Protein AF-A0AAD7ZRV8-F1 (afdb_monomer_lite)

InterPro domains:
  IPR052431 SKI2 subfamily ATP-dependent RNA helicases [PTHR44533] (2-193)

Radius of gyration: 29.81 Å; chains: 1; bounding box: 61×36×87 Å

pLDDT: mean 76.52, std 12.43, range [34.22, 93.31]

Structure (mmCIF, N/CA/C/O backbone):
data_AF-A0AAD7ZRV8-F1
#
_entry.id   AF-A0AAD7ZRV8-F1
#
loop_
_atom_site.group_PDB
_atom_site.id
_atom_site.type_symbol
_atom_site.label_atom_id
_atom_site.label_alt_id
_atom_site.label_comp_id
_atom_site.label_asym_id
_atom_site.label_entity_id
_atom_site.label_seq_id
_atom_site.pdbx_PDB_ins_code
_atom_site.Cartn_x
_atom_site.Cartn_y
_atom_site.Cartn_z
_atom_site.occupancy
_atom_site.B_iso_or_equiv
_atom_site.auth_seq_id
_atom_site.auth_comp_id
_atom_site.auth_asym_id
_atom_site.auth_atom_id
_atom_site.pdbx_PDB_model_num
ATOM 1 N N . LEU A 1 1 ? 6.885 1.090 8.134 1.00 74.06 1 LEU A N 1
ATOM 2 C CA . LEU A 1 1 ? 7.041 -0.337 7.771 1.00 74.06 1 LEU A CA 1
ATOM 3 C C . LEU A 1 1 ? 6.568 -0.640 6.349 1.00 74.06 1 LEU A C 1
ATOM 5 O O . LEU A 1 1 ? 7.409 -0.969 5.533 1.00 74.06 1 LEU A O 1
ATOM 9 N N . LEU A 1 2 ? 5.279 -0.505 6.001 1.00 78.31 2 LEU A N 1
ATOM 10 C CA . LEU A 1 2 ? 4.821 -0.829 4.634 1.00 78.31 2 LEU A CA 1
ATOM 11 C C . LEU A 1 2 ? 5.310 0.159 3.558 1.00 78.31 2 LEU A C 1
ATOM 13 O O . LEU A 1 2 ? 5.613 -0.256 2.445 1.00 78.31 2 LEU A O 1
ATOM 17 N N . GLN A 1 3 ? 5.434 1.450 3.892 1.00 80.12 3 GLN A N 1
ATOM 18 C CA . GLN A 1 3 ? 6.046 2.443 2.996 1.00 80.12 3 GLN A CA 1
ATOM 19 C C . GLN A 1 3 ? 7.512 2.094 2.709 1.00 80.12 3 GLN A C 1
ATOM 21 O O . GLN A 1 3 ? 7.905 1.994 1.556 1.00 80.12 3 GLN A O 1
ATOM 26 N N . GLU A 1 4 ? 8.278 1.795 3.757 1.00 82.44 4 GLU A N 1
ATOM 27 C CA . GLU A 1 4 ? 9.678 1.368 3.663 1.00 82.44 4 GLU A CA 1
ATOM 28 C C . GLU A 1 4 ? 9.840 0.049 2.886 1.00 82.44 4 GLU A C 1
ATOM 30 O O . GLU A 1 4 ? 10.725 -0.074 2.044 1.00 82.44 4 GLU A O 1
ATOM 35 N N . TYR A 1 5 ? 8.940 -0.920 3.089 1.00 85.44 5 TYR A N 1
ATOM 36 C CA . TYR A 1 5 ? 8.871 -2.132 2.268 1.00 85.44 5 TYR A CA 1
ATOM 37 C C . TYR A 1 5 ? 8.669 -1.792 0.786 1.00 85.44 5 TYR A C 1
ATOM 39 O O . TYR A 1 5 ? 9.426 -2.256 -0.066 1.00 85.44 5 TYR A O 1
ATOM 47 N N . ASN A 1 6 ? 7.686 -0.944 0.472 1.00 84.75 6 ASN A N 1
ATOM 48 C CA . ASN A 1 6 ? 7.419 -0.521 -0.899 1.00 84.75 6 ASN A CA 1
ATOM 49 C C . ASN A 1 6 ? 8.620 0.215 -1.514 1.00 84.75 6 ASN A C 1
ATOM 51 O O . ASN A 1 6 ? 8.922 -0.001 -2.686 1.00 84.75 6 ASN A O 1
ATOM 55 N N . GLU A 1 7 ? 9.320 1.056 -0.750 1.00 84.75 7 GLU A N 1
ATOM 56 C CA . GLU A 1 7 ? 10.545 1.737 -1.189 1.00 84.75 7 GLU A CA 1
ATOM 57 C C . GLU A 1 7 ? 11.660 0.739 -1.524 1.00 84.75 7 GLU A C 1
ATOM 59 O O . GLU A 1 7 ? 12.252 0.815 -2.605 1.00 84.75 7 GLU A O 1
ATOM 64 N N . GLN A 1 8 ? 11.901 -0.246 -0.654 1.00 87.25 8 GLN A N 1
ATOM 65 C CA . GLN A 1 8 ? 12.900 -1.294 -0.885 1.00 87.25 8 GLN A CA 1
ATOM 66 C C . GLN A 1 8 ? 12.569 -2.141 -2.117 1.00 87.25 8 GLN A C 1
ATOM 68 O O . GLN A 1 8 ? 13.435 -2.377 -2.965 1.00 87.25 8 GLN A O 1
ATOM 73 N N . VAL A 1 9 ? 11.311 -2.568 -2.254 1.00 86.12 9 VAL A N 1
ATOM 74 C CA . VAL A 1 9 ? 10.850 -3.334 -3.417 1.00 86.12 9 VAL A CA 1
ATOM 75 C C . VAL A 1 9 ? 11.031 -2.516 -4.696 1.00 86.12 9 VAL A C 1
ATOM 77 O O . VAL A 1 9 ? 11.594 -3.026 -5.666 1.00 86.12 9 VAL A O 1
ATOM 80 N N . ARG A 1 10 ? 10.640 -1.234 -4.707 1.00 83.12 10 ARG A N 1
ATOM 81 C CA . ARG A 1 10 ? 10.841 -0.358 -5.875 1.00 83.12 10 ARG A CA 1
ATOM 82 C C . ARG A 1 10 ? 12.307 -0.255 -6.264 1.00 83.12 10 ARG A C 1
ATOM 84 O O . ARG A 1 10 ? 12.615 -0.408 -7.441 1.00 83.12 10 ARG A O 1
ATOM 91 N N . TYR A 1 11 ? 13.198 -0.048 -5.298 1.00 85.31 11 TYR A N 1
ATOM 92 C CA . TYR A 1 11 ? 14.632 0.063 -5.555 1.00 85.31 11 TYR A CA 1
ATOM 93 C C . TYR A 1 11 ? 15.205 -1.201 -6.216 1.00 85.31 11 TYR A C 1
ATOM 95 O O . TYR A 1 11 ? 15.896 -1.122 -7.235 1.00 85.31 11 TYR A O 1
ATOM 103 N N . ILE A 1 12 ? 14.881 -2.381 -5.677 1.00 87.12 12 ILE A N 1
ATOM 104 C CA . ILE A 1 12 ? 15.352 -3.666 -6.217 1.00 87.12 12 ILE A CA 1
ATOM 105 C C . ILE A 1 12 ? 14.869 -3.851 -7.656 1.00 87.12 12 ILE A C 1
ATOM 107 O O . ILE A 1 12 ? 15.657 -4.169 -8.551 1.00 87.12 12 ILE A O 1
ATOM 111 N N . PHE A 1 13 ? 13.579 -3.625 -7.890 1.00 83.31 13 PHE A N 1
ATOM 112 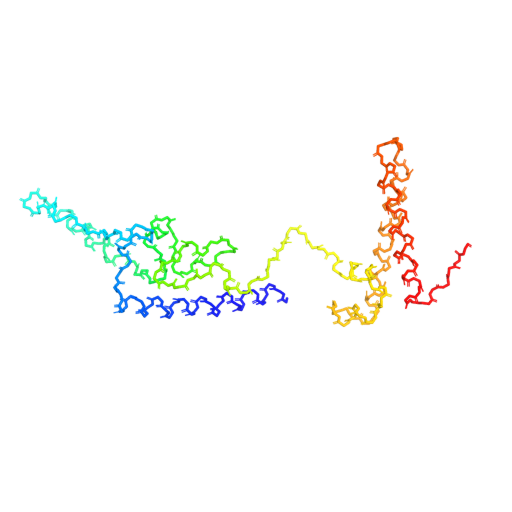C CA . PHE A 1 13 ? 12.992 -3.809 -9.209 1.00 83.31 13 PHE A CA 1
ATOM 113 C C . PHE A 1 13 ? 13.497 -2.769 -10.213 1.00 83.31 13 PHE A C 1
ATOM 115 O O . PHE A 1 13 ? 13.806 -3.129 -11.346 1.00 83.31 13 PHE A O 1
ATOM 122 N N . GLN A 1 14 ? 13.697 -1.514 -9.809 1.00 82.12 14 GLN A N 1
ATOM 123 C CA . GLN A 1 14 ? 14.301 -0.488 -10.662 1.00 82.12 14 GLN A CA 1
ATOM 124 C C . GLN A 1 14 ? 15.700 -0.902 -11.146 1.00 82.12 14 GLN A C 1
ATOM 126 O O . GLN A 1 14 ? 16.005 -0.789 -12.336 1.00 82.12 14 GLN A O 1
ATOM 131 N N . ASN A 1 15 ? 16.527 -1.460 -10.259 1.00 85.50 15 ASN A N 1
ATOM 132 C CA . ASN A 1 15 ? 17.851 -1.972 -10.622 1.00 85.50 15 ASN A CA 1
ATOM 133 C C . ASN A 1 15 ? 17.782 -3.180 -11.562 1.00 85.50 15 ASN A C 1
ATOM 135 O O . ASN A 1 15 ? 18.574 -3.280 -12.508 1.00 85.50 15 ASN A O 1
ATOM 139 N N . TYR A 1 16 ? 16.825 -4.081 -11.331 1.00 86.25 16 TYR A N 1
ATOM 140 C CA . TYR A 1 16 ? 16.555 -5.197 -12.233 1.00 86.25 16 TYR A CA 1
ATOM 141 C C . TYR A 1 16 ? 16.212 -4.691 -13.639 1.00 86.25 16 TYR A C 1
ATOM 143 O O . TYR A 1 16 ? 16.877 -5.071 -14.604 1.00 86.25 16 TYR A O 1
ATOM 151 N N . PHE A 1 17 ? 15.251 -3.773 -13.765 1.00 83.44 17 PHE A N 1
ATOM 152 C CA . PHE A 1 17 ? 14.838 -3.246 -15.065 1.00 83.44 17 PHE A CA 1
ATOM 153 C C . PHE A 1 17 ? 15.952 -2.493 -15.776 1.00 83.44 17 PHE A C 1
ATOM 155 O O . PHE A 1 17 ? 16.108 -2.663 -16.981 1.00 83.44 17 PHE A O 1
ATOM 162 N N . ARG A 1 18 ? 16.775 -1.731 -15.048 1.00 84.19 18 ARG A N 1
ATOM 163 C CA . ARG A 1 18 ? 17.967 -1.087 -15.614 1.00 84.19 18 ARG A CA 1
ATOM 164 C C . ARG A 1 18 ? 18.936 -2.112 -16.197 1.00 84.19 18 ARG A C 1
ATOM 166 O O . ARG A 1 18 ? 19.397 -1.956 -17.325 1.00 84.19 18 ARG A O 1
ATOM 173 N N . SER A 1 19 ? 19.204 -3.183 -15.457 1.00 87.44 19 SER A N 1
ATOM 174 C CA . SER A 1 19 ? 20.114 -4.247 -15.894 1.00 87.44 19 SER A CA 1
ATOM 175 C C . SER A 1 19 ? 19.581 -4.971 -17.133 1.00 87.44 19 SER A C 1
ATOM 177 O O . SER A 1 19 ? 20.310 -5.165 -18.109 1.00 87.44 19 SER A O 1
ATOM 179 N N . VAL A 1 20 ? 18.290 -5.312 -17.131 1.00 86.62 20 VAL A N 1
ATOM 180 C CA . VAL A 1 20 ? 17.626 -5.952 -18.273 1.00 86.62 20 VAL A CA 1
ATOM 181 C C . VAL A 1 20 ? 17.546 -5.003 -19.466 1.00 86.62 20 VAL A C 1
ATOM 183 O O . VAL A 1 20 ? 17.834 -5.420 -20.578 1.00 86.62 20 VAL A O 1
ATOM 186 N N . GLY A 1 21 ? 17.241 -3.721 -19.266 1.00 86.06 21 GLY A N 1
ATOM 187 C CA . GLY A 1 21 ? 17.158 -2.733 -20.342 1.00 86.06 21 GLY A CA 1
ATOM 188 C C . GLY A 1 21 ? 18.487 -2.508 -21.055 1.00 86.06 21 GLY A C 1
ATOM 189 O O . GLY A 1 21 ? 18.523 -2.469 -22.287 1.00 86.06 21 GLY A O 1
ATOM 190 N N . VAL A 1 22 ? 19.595 -2.452 -20.308 1.00 85.94 22 VAL A N 1
ATOM 191 C CA . VAL A 1 22 ? 20.949 -2.429 -20.887 1.00 85.94 22 VAL A CA 1
ATOM 192 C C . VAL A 1 22 ? 21.211 -3.702 -21.696 1.00 85.94 22 VAL A C 1
ATOM 194 O O . VAL A 1 22 ? 21.698 -3.627 -22.825 1.00 85.94 22 VAL A O 1
ATOM 197 N N . HIS A 1 23 ? 20.844 -4.870 -21.164 1.00 86.06 23 HIS A N 1
ATOM 198 C CA . HIS A 1 23 ? 21.000 -6.137 -21.877 1.00 86.06 23 HIS A CA 1
ATOM 199 C C . HIS A 1 23 ? 20.158 -6.195 -23.165 1.00 86.06 23 HIS A C 1
ATOM 201 O O . HIS A 1 23 ? 20.677 -6.538 -24.227 1.00 86.06 23 HIS A O 1
ATOM 207 N N . CYS A 1 24 ? 18.888 -5.789 -23.107 1.00 83.19 24 CYS A N 1
ATOM 208 C CA . CYS A 1 24 ? 1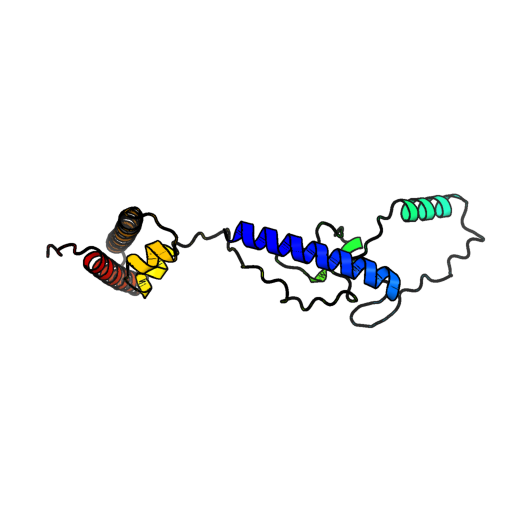7.983 -5.716 -24.251 1.00 83.19 24 CYS A CA 1
ATOM 209 C C . CYS A 1 24 ? 18.484 -4.727 -25.305 1.00 83.19 24 CYS A C 1
ATOM 211 O O . CYS A 1 24 ? 18.430 -5.035 -26.491 1.00 83.19 24 CYS A O 1
ATOM 213 N N . LYS A 1 25 ? 19.026 -3.569 -24.906 1.00 82.12 25 LYS A N 1
ATOM 214 C CA . LYS A 1 25 ? 19.657 -2.630 -25.846 1.00 82.12 25 LYS A CA 1
ATOM 215 C C . LYS A 1 25 ? 20.828 -3.279 -26.589 1.00 82.12 25 LYS A C 1
ATOM 217 O O . LYS A 1 25 ? 20.935 -3.119 -27.800 1.00 82.12 25 LYS A O 1
ATOM 222 N N . ASN A 1 26 ? 21.662 -4.046 -25.891 1.00 83.12 26 ASN A N 1
ATOM 223 C CA . ASN A 1 26 ? 22.809 -4.719 -26.504 1.00 83.12 26 ASN A CA 1
ATOM 224 C C . ASN A 1 26 ? 22.406 -5.906 -27.397 1.00 83.12 26 ASN A C 1
ATOM 226 O O . ASN A 1 26 ? 23.049 -6.146 -28.413 1.00 83.12 26 ASN A O 1
ATOM 23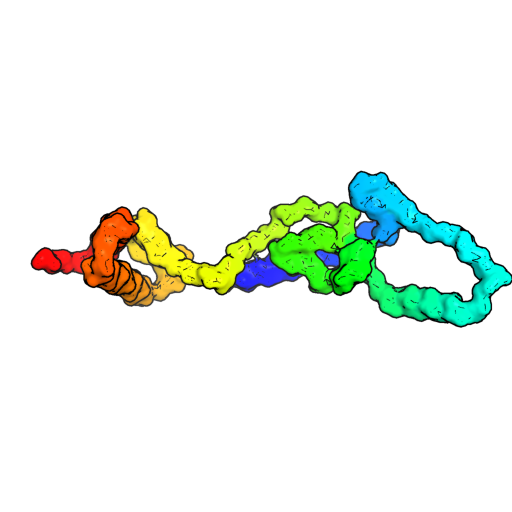0 N N . SER A 1 27 ? 21.361 -6.655 -27.030 1.00 83.31 27 SER A N 1
ATOM 231 C CA . SER A 1 27 ? 20.938 -7.865 -27.751 1.00 83.31 27 SER A CA 1
ATOM 232 C C . SER A 1 27 ? 19.943 -7.588 -28.887 1.00 83.31 27 SER A C 1
ATOM 234 O O . SER A 1 27 ? 20.084 -8.142 -29.975 1.00 83.31 27 SER A O 1
ATOM 236 N N . MET A 1 28 ? 18.946 -6.733 -28.647 1.00 75.31 28 MET A N 1
ATOM 237 C CA . MET A 1 28 ? 17.826 -6.460 -29.561 1.00 75.31 28 MET A CA 1
ATOM 238 C C . MET A 1 28 ? 17.910 -5.084 -30.240 1.00 75.31 28 MET A C 1
ATOM 240 O O . MET A 1 28 ? 17.182 -4.831 -31.200 1.00 75.31 28 MET A O 1
ATOM 244 N N . GLY A 1 29 ? 18.814 -4.211 -29.785 1.00 78.69 29 GLY A N 1
ATOM 245 C CA . GLY A 1 29 ? 18.981 -2.854 -30.303 1.00 78.69 29 GLY A CA 1
ATOM 246 C C . GLY A 1 29 ? 18.020 -1.834 -29.681 1.00 78.69 29 GLY A C 1
ATOM 247 O O . GLY A 1 29 ? 17.444 -2.051 -28.608 1.00 78.69 29 GLY A O 1
ATOM 248 N N . ASP A 1 30 ? 17.883 -0.691 -30.358 1.00 76.69 30 ASP A N 1
ATOM 249 C CA . ASP A 1 30 ? 17.027 0.418 -29.920 1.00 76.69 30 ASP A CA 1
ATOM 250 C C . ASP A 1 30 ? 15.530 0.087 -30.041 1.00 76.69 30 ASP A C 1
ATOM 252 O O . ASP A 1 30 ? 15.105 -0.606 -30.970 1.00 76.69 30 ASP A O 1
ATOM 256 N N . ASP A 1 31 ? 14.722 0.676 -29.155 1.00 79.00 31 ASP A N 1
ATOM 257 C CA . ASP A 1 31 ? 13.259 0.561 -29.157 1.00 79.00 31 ASP A CA 1
ATOM 258 C C . ASP A 1 31 ? 12.625 1.323 -30.340 1.00 79.00 31 ASP A C 1
ATOM 260 O O . ASP A 1 31 ? 12.190 2.473 -30.237 1.00 79.00 31 ASP A O 1
ATOM 264 N N . LYS A 1 32 ? 12.633 0.681 -31.511 1.00 78.62 32 LYS A N 1
ATOM 265 C CA . LYS A 1 32 ? 12.128 1.216 -32.790 1.00 78.62 32 LYS A CA 1
ATOM 266 C C . LYS A 1 32 ? 10.891 0.473 -33.294 1.00 78.62 32 LYS A C 1
ATOM 268 O O . LYS A 1 32 ? 10.523 0.636 -34.458 1.00 78.62 32 LYS A O 1
ATOM 273 N N . THR A 1 33 ? 10.270 -0.365 -32.468 1.00 79.88 33 THR A N 1
ATOM 274 C CA . THR A 1 33 ? 9.200 -1.275 -32.895 1.00 79.88 33 THR A CA 1
ATOM 275 C C . THR A 1 33 ? 7.938 -1.040 -32.082 1.00 79.88 33 THR A C 1
ATOM 277 O O . THR A 1 33 ? 7.976 -1.002 -30.859 1.00 79.88 33 THR A O 1
ATOM 280 N N . LEU A 1 34 ? 6.793 -0.917 -32.753 1.00 78.00 34 LEU A N 1
ATOM 281 C CA . LEU A 1 34 ? 5.514 -0.792 -32.060 1.00 78.00 34 LEU A CA 1
ATOM 282 C C . LEU A 1 34 ? 5.149 -2.087 -31.312 1.00 78.00 34 LEU A C 1
ATOM 284 O O . LEU A 1 34 ? 5.159 -3.154 -31.930 1.00 78.00 34 LEU A O 1
ATOM 288 N N . PRO A 1 35 ? 4.730 -2.010 -30.035 1.00 72.00 35 PRO A N 1
ATOM 289 C CA . PRO A 1 35 ? 4.521 -3.185 -29.186 1.00 72.00 35 PRO A CA 1
ATOM 290 C C . PRO A 1 35 ? 3.408 -4.120 -29.684 1.00 72.00 35 PRO A C 1
ATOM 292 O O . PRO A 1 35 ? 3.534 -5.337 -29.592 1.00 72.00 35 PRO A O 1
ATOM 295 N N . LEU A 1 36 ? 2.323 -3.569 -30.245 1.00 75.69 36 LEU A N 1
ATOM 296 C CA . LEU A 1 36 ? 1.167 -4.359 -30.694 1.00 75.69 36 LEU A CA 1
ATOM 297 C C . LEU A 1 36 ? 1.239 -4.741 -32.176 1.00 75.69 36 LEU A C 1
ATOM 299 O O . LEU A 1 36 ? 0.947 -5.876 -32.543 1.00 75.69 36 LEU A O 1
ATOM 303 N N . SER A 1 37 ? 1.630 -3.802 -33.040 1.00 80.75 37 SER A N 1
ATOM 304 C CA . SER A 1 37 ? 1.644 -4.014 -34.493 1.00 80.75 37 SER A CA 1
ATOM 305 C C . SER A 1 37 ? 2.968 -4.570 -35.015 1.00 80.75 37 SER A C 1
ATOM 307 O O . SER A 1 37 ? 3.035 -4.991 -36.168 1.00 80.75 37 SER A O 1
ATOM 309 N N . LYS A 1 38 ? 4.026 -4.562 -34.191 1.00 79.75 38 LYS A N 1
ATOM 310 C CA . LYS A 1 38 ? 5.397 -4.968 -34.548 1.00 79.75 38 LYS A CA 1
ATOM 311 C C . LYS A 1 38 ? 5.981 -4.208 -35.744 1.00 79.75 38 LYS A C 1
ATOM 313 O O . LYS A 1 38 ? 6.949 -4.649 -36.364 1.00 79.75 38 LYS A O 1
ATOM 318 N N . ILE A 1 39 ? 5.406 -3.052 -36.072 1.00 82.44 39 ILE A N 1
ATOM 319 C CA . ILE A 1 39 ? 5.879 -2.197 -37.159 1.00 82.44 39 ILE A CA 1
ATOM 320 C C . ILE A 1 39 ? 7.146 -1.488 -36.690 1.00 82.44 39 ILE A C 1
ATOM 322 O O . ILE A 1 39 ? 7.148 -0.840 -35.644 1.00 82.44 39 ILE A O 1
ATOM 326 N N . LYS A 1 40 ? 8.214 -1.599 -37.482 1.00 80.06 40 LYS A N 1
ATOM 327 C CA . LYS A 1 40 ? 9.463 -0.874 -37.251 1.00 80.06 40 LYS A CA 1
ATOM 328 C C . LYS A 1 40 ? 9.367 0.536 -37.819 1.00 80.06 40 LYS A C 1
ATOM 330 O O . LYS A 1 40 ? 9.076 0.709 -39.003 1.00 80.06 40 LYS A O 1
ATOM 335 N N . PHE A 1 41 ? 9.679 1.533 -37.002 1.00 73.38 41 PHE A N 1
ATOM 336 C CA . PHE A 1 41 ? 9.896 2.895 -37.464 1.00 73.38 41 PHE A CA 1
ATOM 337 C C . PHE A 1 41 ? 11.271 2.977 -38.109 1.00 73.38 41 PHE A C 1
ATOM 339 O O . PHE A 1 41 ? 12.301 3.065 -37.441 1.00 73.38 41 PHE A O 1
ATOM 346 N N . VAL A 1 42 ? 11.287 2.917 -39.435 1.00 69.50 42 VAL A N 1
ATOM 347 C CA . VAL A 1 42 ? 12.480 3.246 -40.205 1.00 69.50 42 VAL A CA 1
ATOM 348 C C . VAL A 1 42 ? 12.361 4.722 -40.575 1.00 69.50 42 VAL A C 1
ATOM 350 O O . VAL A 1 42 ? 11.373 5.083 -41.223 1.00 69.50 42 VAL A O 1
ATOM 353 N N . PRO A 1 43 ? 13.312 5.590 -40.184 1.00 62.97 43 PRO A N 1
ATOM 354 C CA . PRO A 1 43 ? 13.325 6.950 -40.695 1.00 62.97 43 PRO A CA 1
ATOM 355 C C . PRO A 1 43 ? 13.348 6.879 -42.223 1.00 62.97 43 PRO A C 1
ATOM 357 O O . PRO A 1 43 ? 14.183 6.187 -42.816 1.00 62.97 43 PRO A O 1
ATOM 360 N N . LYS A 1 44 ? 12.383 7.534 -42.880 1.00 62.31 44 LYS A N 1
ATOM 361 C CA . LYS A 1 44 ? 12.383 7.628 -44.341 1.00 62.31 44 LYS A CA 1
ATOM 362 C C . LYS A 1 44 ? 13.716 8.257 -44.739 1.00 62.31 44 LYS A C 1
ATOM 364 O O . LYS A 1 44 ? 14.009 9.368 -44.317 1.00 62.31 44 LYS A O 1
ATOM 369 N N . LYS A 1 45 ? 14.472 7.602 -45.627 1.00 56.53 45 LYS A N 1
ATOM 370 C CA . LYS A 1 45 ? 15.660 8.175 -46.298 1.00 56.53 45 LYS A CA 1
ATOM 371 C C . LYS A 1 45 ? 15.359 9.471 -47.084 1.00 56.53 45 LYS A C 1
ATOM 373 O O . LYS A 1 45 ? 16.231 10.000 -47.754 1.00 56.53 45 LYS A O 1
ATOM 378 N N . THR A 1 46 ? 14.118 9.956 -47.063 1.00 45.47 46 THR A N 1
ATOM 379 C CA . THR A 1 46 ? 13.575 11.015 -47.915 1.00 45.47 46 THR A CA 1
ATOM 380 C C . THR A 1 46 ? 13.643 12.395 -47.266 1.00 45.47 46 THR A C 1
ATOM 382 O O . THR A 1 46 ? 12.734 13.201 -47.426 1.00 45.47 46 THR A O 1
ATOM 385 N N . TYR A 1 47 ? 14.745 12.694 -46.593 1.00 48.09 47 TYR A N 1
ATOM 386 C CA . TYR A 1 47 ? 15.275 14.048 -46.655 1.00 48.09 47 TYR A CA 1
ATOM 387 C C . TYR A 1 47 ? 16.550 13.920 -47.474 1.00 48.09 47 TYR A C 1
ATOM 389 O O . TYR A 1 47 ? 17.621 13.632 -46.950 1.00 48.09 47 TYR A O 1
ATOM 397 N N . ASN A 1 48 ? 16.416 14.015 -48.800 1.00 43.31 48 ASN A N 1
ATOM 398 C CA . ASN A 1 48 ? 17.584 14.216 -49.645 1.00 43.31 48 ASN A CA 1
ATOM 399 C C . ASN A 1 48 ? 18.211 15.545 -49.199 1.00 43.31 48 ASN A C 1
ATOM 401 O O . ASN A 1 48 ? 17.755 16.615 -49.597 1.00 43.31 48 ASN A O 1
ATOM 405 N N . LEU A 1 49 ? 19.244 15.457 -48.360 1.00 50.22 49 LEU A N 1
ATOM 406 C CA . LEU A 1 49 ? 20.144 16.524 -47.904 1.00 50.22 49 LEU A CA 1
ATOM 407 C C . LEU A 1 49 ? 20.995 17.091 -49.060 1.00 50.22 49 LEU A C 1
ATOM 409 O O . LEU A 1 49 ? 22.179 17.359 -48.915 1.00 50.22 49 LEU A O 1
ATOM 413 N N . GLN A 1 50 ? 20.404 17.248 -50.242 1.00 50.12 50 GLN A N 1
ATOM 414 C CA . GLN A 1 50 ? 20.999 17.989 -51.354 1.00 50.12 50 GLN A CA 1
ATOM 415 C C . GLN A 1 50 ? 20.361 19.378 -51.514 1.00 50.12 50 GLN A C 1
ATOM 417 O O . GLN A 1 50 ? 20.761 20.122 -52.400 1.00 50.12 50 GLN A O 1
ATOM 422 N N . LEU A 1 51 ? 19.392 19.734 -50.657 1.00 49.81 51 LEU A N 1
ATOM 423 C CA . LEU A 1 51 ? 18.695 21.027 -50.678 1.00 49.81 51 LEU A CA 1
ATOM 424 C C . LEU A 1 51 ? 18.446 21.640 -49.287 1.00 49.81 51 LEU A C 1
ATOM 426 O O . LEU A 1 51 ? 17.744 22.640 -49.199 1.00 49.81 51 LEU A O 1
ATOM 430 N N . ALA A 1 52 ? 18.972 21.064 -48.201 1.00 50.31 52 ALA A N 1
ATOM 431 C CA . ALA A 1 52 ? 18.837 21.669 -46.878 1.00 50.31 52 ALA A CA 1
ATOM 432 C C . ALA A 1 52 ? 20.135 22.392 -46.523 1.00 50.31 52 ALA A C 1
ATOM 434 O O . ALA A 1 52 ? 21.168 21.766 -46.287 1.00 50.31 52 ALA A O 1
ATOM 435 N N . ASP A 1 53 ? 20.055 23.717 -46.528 1.00 49.66 53 ASP A N 1
ATOM 436 C CA . ASP A 1 53 ? 21.074 24.609 -46.007 1.00 49.66 53 ASP A CA 1
ATOM 437 C C . ASP A 1 53 ? 21.538 24.165 -44.604 1.00 49.66 53 ASP A C 1
ATOM 439 O O . ASP A 1 53 ? 20.769 23.632 -43.797 1.00 49.66 53 ASP A O 1
ATOM 443 N N . CYS A 1 54 ? 22.832 24.381 -44.367 1.00 55.78 54 CYS A N 1
ATOM 444 C CA . CYS A 1 54 ? 23.716 23.995 -43.257 1.00 55.78 54 CYS A CA 1
ATOM 445 C C . CYS A 1 54 ? 23.101 23.829 -41.840 1.00 55.78 54 CYS A C 1
ATOM 447 O O . CYS A 1 54 ? 23.583 23.014 -41.048 1.00 55.78 54 CYS A O 1
ATOM 449 N N . ASP A 1 55 ? 22.021 24.538 -41.514 1.00 59.31 55 ASP A N 1
ATOM 450 C CA . ASP A 1 55 ? 21.513 24.726 -40.148 1.00 59.31 55 ASP A CA 1
ATOM 451 C C . ASP A 1 55 ? 20.733 23.534 -39.569 1.00 59.31 55 ASP A C 1
ATOM 453 O O . ASP A 1 55 ? 20.743 23.298 -38.358 1.00 59.31 55 ASP A O 1
ATOM 457 N N . THR A 1 56 ? 20.075 22.735 -40.411 1.00 60.62 56 THR A N 1
ATOM 458 C CA . THR A 1 56 ? 19.266 21.591 -39.938 1.00 60.62 56 THR A CA 1
ATOM 459 C C . THR A 1 56 ? 20.131 20.420 -39.468 1.00 60.62 56 THR A C 1
ATOM 461 O O . THR A 1 56 ? 19.822 19.796 -38.453 1.00 60.62 56 THR A O 1
ATOM 464 N N . SER A 1 57 ? 21.274 20.189 -40.123 1.00 66.50 57 SER A N 1
ATOM 465 C CA . SER A 1 57 ? 22.236 19.151 -39.726 1.00 66.50 57 SER A CA 1
ATOM 466 C C . SER A 1 57 ? 22.853 19.419 -38.348 1.00 66.50 57 SER A C 1
ATOM 468 O O . SER A 1 57 ? 23.060 18.495 -37.557 1.00 66.50 57 SER A O 1
ATOM 470 N N . PHE A 1 58 ? 23.092 20.695 -38.023 1.00 75.88 58 PHE A N 1
ATOM 471 C CA . PHE A 1 58 ? 23.609 21.113 -36.726 1.00 75.88 58 PHE A CA 1
ATOM 472 C C . PHE A 1 58 ? 22.587 20.840 -35.621 1.00 75.88 58 PHE A C 1
ATOM 474 O O . PHE A 1 58 ? 22.940 20.284 -34.581 1.00 75.88 58 PHE A O 1
ATOM 481 N N . LEU A 1 59 ? 21.314 21.171 -35.847 1.00 77.38 59 LEU A N 1
ATOM 482 C CA . LEU A 1 59 ? 20.240 20.929 -34.885 1.00 77.38 59 LEU A CA 1
ATOM 483 C C . LEU A 1 59 ? 20.000 19.431 -34.652 1.00 77.38 59 LEU A C 1
ATOM 485 O O . LEU A 1 59 ? 19.928 19.010 -33.500 1.00 77.38 59 LEU A O 1
ATOM 489 N N . GLU A 1 60 ? 19.947 18.613 -35.704 1.00 75.06 60 GLU A N 1
ATOM 490 C CA . GLU A 1 60 ? 19.789 17.156 -35.570 1.00 75.06 60 GLU A CA 1
ATOM 491 C C . GLU A 1 60 ? 20.952 16.520 -34.800 1.00 75.06 60 GLU A C 1
ATOM 493 O O . GLU A 1 60 ? 20.738 15.672 -33.928 1.00 75.06 60 GLU A O 1
ATOM 498 N N . THR A 1 61 ? 22.179 16.968 -35.070 1.00 74.69 61 THR A N 1
ATOM 499 C CA . THR A 1 61 ? 23.378 16.495 -34.368 1.00 74.69 61 THR A CA 1
ATOM 500 C C . THR A 1 61 ? 23.357 16.921 -32.900 1.00 74.69 61 THR A C 1
ATOM 502 O O . THR A 1 61 ? 23.637 16.109 -32.021 1.00 74.69 61 THR A O 1
ATOM 505 N N . ASN A 1 62 ? 22.960 18.162 -32.601 1.00 80.31 62 ASN A N 1
ATOM 506 C CA . ASN A 1 62 ? 22.825 18.632 -31.222 1.00 80.31 62 ASN A CA 1
ATOM 507 C C . ASN A 1 62 ? 21.720 17.893 -30.464 1.00 80.31 62 ASN A C 1
ATOM 509 O O . ASN A 1 62 ? 21.945 17.500 -29.324 1.00 80.31 62 ASN A O 1
ATOM 513 N N . ILE A 1 63 ? 20.558 17.655 -31.075 1.00 78.31 63 ILE A N 1
ATOM 514 C CA . ILE A 1 63 ? 19.482 16.879 -30.444 1.00 78.31 63 ILE A CA 1
ATOM 515 C C . ILE A 1 63 ? 19.950 15.449 -30.189 1.00 78.31 63 ILE A C 1
ATOM 517 O O . ILE A 1 63 ? 19.753 14.943 -29.091 1.00 78.31 63 ILE A O 1
ATOM 521 N N . SER A 1 64 ? 20.615 14.820 -31.159 1.00 72.94 64 SER A N 1
ATOM 522 C CA . SER A 1 64 ? 21.137 13.458 -31.007 1.00 72.94 64 SER A CA 1
ATOM 523 C C . SER A 1 64 ? 22.185 13.364 -29.894 1.00 72.94 64 SER A C 1
ATOM 525 O O . SER A 1 64 ? 22.151 12.424 -29.108 1.00 72.94 64 SER A O 1
ATOM 527 N N . ASN A 1 65 ? 23.070 14.358 -29.781 1.00 74.38 65 ASN A N 1
ATOM 528 C CA . ASN A 1 65 ? 24.114 14.399 -28.752 1.00 74.38 65 ASN A CA 1
ATOM 529 C C . ASN A 1 65 ? 23.579 14.725 -27.350 1.00 74.38 65 ASN A C 1
ATOM 531 O O . ASN A 1 65 ? 24.165 14.286 -26.368 1.00 74.38 65 ASN A O 1
ATOM 535 N N . ASN A 1 66 ? 22.487 15.490 -27.250 1.00 74.06 66 ASN A N 1
ATOM 536 C CA . ASN A 1 66 ? 21.844 15.832 -25.975 1.00 74.06 66 ASN A CA 1
ATOM 537 C C . ASN A 1 66 ? 20.697 14.870 -25.610 1.00 74.06 66 ASN A C 1
ATOM 539 O O . ASN A 1 66 ? 20.034 15.049 -24.588 1.00 74.06 66 ASN A O 1
ATOM 543 N N . CYS A 1 67 ? 20.425 13.860 -26.440 1.00 70.56 67 CYS A N 1
ATOM 544 C CA . CYS A 1 67 ? 19.415 12.854 -26.154 1.00 70.56 67 CYS A CA 1
ATOM 545 C C . CYS A 1 67 ? 20.013 11.780 -25.242 1.00 70.56 67 CYS A C 1
ATOM 547 O O . CYS A 1 67 ? 20.744 10.898 -25.693 1.00 70.56 67 CYS A O 1
ATOM 549 N N . GLU A 1 68 ? 19.681 11.845 -23.953 1.00 70.44 68 GLU A N 1
ATOM 550 C CA . GLU A 1 68 ? 20.057 10.802 -22.998 1.00 70.44 68 GLU A CA 1
ATOM 551 C C . GLU A 1 68 ? 19.522 9.432 -23.454 1.00 70.44 68 GLU A C 1
ATOM 553 O O . GLU A 1 68 ? 18.316 9.292 -23.711 1.00 70.44 68 GLU A O 1
ATOM 558 N N . PRO A 1 69 ? 20.385 8.404 -23.559 1.00 65.50 69 PRO A N 1
ATOM 559 C CA . PRO A 1 69 ? 19.980 7.098 -24.044 1.00 65.50 69 PRO A CA 1
ATOM 560 C C . PRO A 1 69 ? 19.047 6.432 -23.037 1.00 65.50 69 PRO A C 1
ATOM 562 O O . PRO A 1 69 ? 19.465 6.009 -21.960 1.00 65.50 69 PRO A O 1
ATOM 565 N N . ARG A 1 70 ? 17.784 6.266 -23.424 1.00 76.12 70 ARG A N 1
ATOM 566 C CA . ARG A 1 70 ? 16.800 5.539 -22.619 1.00 76.12 70 ARG A CA 1
ATOM 567 C C . ARG A 1 70 ? 16.882 4.055 -22.937 1.00 76.12 70 ARG A C 1
ATOM 569 O O . ARG A 1 70 ? 16.841 3.641 -24.094 1.00 76.12 70 ARG A O 1
ATOM 576 N N . THR A 1 71 ? 17.105 3.263 -21.901 1.00 81.06 71 THR A N 1
ATOM 577 C CA . THR A 1 71 ? 17.325 1.814 -21.987 1.00 81.06 71 THR A CA 1
ATOM 578 C C . THR A 1 71 ? 16.111 1.038 -21.519 1.00 81.06 71 THR A C 1
ATOM 580 O O . THR A 1 71 ? 15.839 -0.044 -22.048 1.00 81.06 71 THR A O 1
ATOM 583 N N . VAL A 1 72 ? 15.384 1.604 -20.556 1.00 82.75 72 VAL A N 1
ATOM 584 C CA . VAL A 1 72 ? 14.230 0.980 -19.916 1.00 82.75 72 VAL A CA 1
ATOM 585 C C . VAL A 1 72 ? 12.928 1.624 -20.380 1.00 82.75 72 VAL A C 1
ATOM 587 O O . VAL A 1 72 ? 11.932 0.922 -20.571 1.00 82.75 72 VAL A O 1
ATOM 590 N N . CYS A 1 73 ? 12.910 2.943 -20.573 1.00 82.56 73 CYS A N 1
ATOM 591 C CA . CYS A 1 73 ? 11.743 3.684 -21.040 1.00 82.56 73 CYS A CA 1
ATOM 592 C C . CYS A 1 73 ? 11.445 3.421 -22.507 1.00 82.56 73 CYS A C 1
ATOM 594 O O . CYS A 1 73 ? 12.348 3.415 -23.342 1.00 82.56 73 CYS A O 1
ATOM 596 N N . SER A 1 74 ? 10.162 3.204 -22.808 1.00 81.56 74 SER A N 1
ATOM 597 C CA . SER A 1 74 ? 9.722 3.111 -24.194 1.00 81.56 74 SER A CA 1
ATOM 598 C C . SER A 1 74 ? 9.940 4.444 -24.901 1.00 81.56 74 SER A C 1
ATOM 600 O O . SER A 1 74 ? 9.750 5.514 -24.309 1.00 81.56 74 SER A O 1
ATOM 602 N N . SER A 1 75 ? 10.265 4.401 -26.190 1.00 81.06 75 SER A N 1
ATOM 603 C CA . SER A 1 75 ? 10.433 5.615 -26.998 1.00 81.06 75 SER A CA 1
ATOM 604 C C . SER A 1 75 ? 9.172 6.497 -26.983 1.00 81.06 75 SER A C 1
ATOM 606 O O . SER A 1 75 ? 9.267 7.718 -27.047 1.00 81.06 75 SER A O 1
ATOM 608 N N . PHE A 1 76 ? 7.983 5.902 -26.834 1.00 79.06 76 PHE A N 1
ATOM 609 C CA . PHE A 1 76 ? 6.721 6.640 -26.726 1.00 79.06 76 PHE A CA 1
ATOM 610 C C . PHE A 1 76 ? 6.577 7.368 -25.383 1.00 79.06 76 PHE A C 1
ATOM 612 O O . PHE A 1 76 ? 6.332 8.574 -25.358 1.00 79.06 76 PHE A O 1
ATOM 619 N N . ALA A 1 77 ? 6.779 6.665 -24.265 1.00 80.25 77 ALA A N 1
ATOM 620 C CA . ALA A 1 77 ? 6.707 7.276 -22.937 1.00 80.25 77 ALA A CA 1
ATOM 621 C C . ALA A 1 77 ? 7.790 8.350 -22.755 1.00 80.25 77 ALA A C 1
ATOM 623 O O . ALA A 1 77 ? 7.555 9.375 -22.104 1.00 80.25 77 ALA A O 1
ATOM 624 N N . ALA A 1 78 ? 8.943 8.156 -23.401 1.00 80.19 78 ALA A N 1
ATOM 625 C CA . ALA A 1 78 ? 10.040 9.103 -23.405 1.00 80.19 78 ALA A CA 1
ATOM 626 C C . ALA A 1 78 ? 9.671 10.461 -24.013 1.00 80.19 78 ALA A C 1
ATOM 628 O O . ALA A 1 78 ? 10.014 11.499 -23.438 1.00 80.19 78 ALA A O 1
ATOM 629 N N . LEU A 1 79 ? 8.932 10.452 -25.129 1.00 80.75 79 LEU A N 1
ATOM 630 C CA . LEU A 1 79 ? 8.419 11.659 -25.788 1.00 80.75 79 LEU A CA 1
ATOM 631 C C . LEU A 1 79 ? 7.394 12.409 -24.930 1.00 80.75 79 LEU A C 1
ATOM 633 O O . LEU A 1 79 ? 7.219 13.611 -25.095 1.00 80.75 79 LEU A O 1
ATOM 637 N N . SER A 1 80 ? 6.746 11.723 -23.987 1.00 80.06 80 SER A N 1
ATOM 638 C CA . SER A 1 80 ? 5.858 12.341 -22.994 1.00 80.06 80 SER A CA 1
ATOM 639 C C . SER A 1 80 ? 6.590 12.846 -21.743 1.00 80.06 80 SER A C 1
ATOM 641 O O . SER A 1 80 ? 5.939 13.241 -20.782 1.00 80.06 80 SER A O 1
ATOM 643 N N . GLY A 1 81 ? 7.928 12.825 -21.727 1.00 77.06 81 GLY A N 1
ATOM 644 C CA . GLY A 1 81 ? 8.741 13.330 -20.616 1.00 77.06 81 GLY A CA 1
ATOM 645 C C . GLY A 1 81 ? 9.164 12.286 -19.576 1.00 77.06 81 GLY A C 1
ATOM 646 O O . GLY A 1 81 ? 9.856 12.647 -18.632 1.00 77.06 81 GLY A O 1
ATOM 647 N N . HIS A 1 82 ? 8.832 10.999 -19.740 1.00 80.62 82 HIS A N 1
ATOM 648 C CA . HIS A 1 82 ? 9.175 9.963 -18.751 1.00 80.62 82 HIS A CA 1
ATOM 649 C C . HIS A 1 82 ? 10.601 9.438 -18.908 1.00 80.62 82 HIS A C 1
ATOM 651 O O . HIS A 1 82 ? 10.941 8.883 -19.951 1.00 80.62 82 HIS A O 1
ATOM 657 N N . THR A 1 83 ? 11.430 9.528 -17.874 1.00 79.25 83 THR A N 1
ATOM 658 C CA . THR A 1 83 ? 12.820 9.040 -17.890 1.00 79.25 83 THR A CA 1
ATOM 659 C C . THR A 1 83 ? 12.957 7.639 -17.286 1.00 79.25 83 THR A C 1
ATOM 661 O O . THR A 1 83 ? 12.064 7.174 -16.581 1.00 79.25 83 THR A O 1
ATOM 664 N N . ASP A 1 84 ? 14.104 6.984 -17.510 1.00 76.62 84 ASP A N 1
ATOM 665 C CA . ASP A 1 84 ? 14.461 5.701 -16.870 1.00 76.62 84 ASP A CA 1
ATOM 666 C C . ASP A 1 84 ? 14.515 5.804 -15.325 1.00 76.62 84 ASP A C 1
ATOM 668 O O . ASP A 1 84 ? 14.434 4.800 -14.620 1.00 76.62 84 ASP A O 1
ATOM 672 N N . GLU A 1 85 ? 14.634 7.018 -14.775 1.00 71.06 85 GLU A N 1
ATOM 673 C CA . GLU A 1 85 ? 14.656 7.268 -13.327 1.00 71.06 85 GLU A CA 1
ATOM 674 C C . GLU A 1 85 ? 13.252 7.322 -12.704 1.00 71.06 85 GLU A C 1
ATOM 676 O O . GLU A 1 85 ? 13.094 7.010 -11.526 1.00 71.06 85 GLU A O 1
ATOM 681 N N . GLN A 1 86 ? 12.227 7.678 -13.487 1.00 63.38 86 GLN A N 1
ATOM 682 C CA . GLN A 1 86 ? 10.867 7.965 -13.002 1.00 63.38 86 GLN A CA 1
ATOM 683 C C . GLN A 1 86 ? 9.826 6.909 -13.405 1.00 63.38 86 GLN A C 1
ATOM 685 O O . GLN A 1 86 ? 8.621 7.145 -13.331 1.00 63.38 86 GLN A O 1
ATOM 690 N N . GLN A 1 87 ? 10.264 5.733 -13.850 1.00 59.72 87 GLN A N 1
ATOM 691 C CA . GLN A 1 87 ? 9.369 4.759 -14.476 1.00 59.72 87 GLN A CA 1
ATOM 692 C C . GLN A 1 87 ? 8.388 4.058 -13.541 1.00 59.72 87 GLN A C 1
ATOM 694 O O . GLN A 1 87 ? 7.329 3.638 -13.999 1.00 59.72 87 GLN A O 1
ATOM 699 N N . TYR A 1 88 ? 8.718 3.935 -12.256 1.00 59.12 88 TYR A N 1
ATOM 700 C CA . TYR A 1 88 ? 7.881 3.239 -11.281 1.00 59.12 88 TYR A CA 1
ATOM 701 C C . TYR A 1 88 ? 7.128 4.220 -10.387 1.00 59.12 88 TYR A C 1
ATOM 703 O O . TYR A 1 88 ? 7.413 4.368 -9.198 1.00 59.12 88 TYR A O 1
ATOM 711 N N . SER A 1 89 ? 6.123 4.878 -10.963 1.00 56.25 89 SER A N 1
ATOM 712 C CA . SER A 1 89 ? 5.010 5.418 -10.183 1.00 56.25 89 SER A CA 1
ATOM 713 C C . SER A 1 89 ? 3.930 4.339 -10.044 1.00 56.25 89 SER A C 1
ATOM 715 O O . SER A 1 89 ? 3.811 3.458 -10.895 1.00 56.25 89 SER A O 1
ATOM 717 N N . HIS A 1 90 ? 3.171 4.386 -8.945 1.00 52.41 90 HIS A N 1
ATOM 718 C CA . HIS A 1 90 ? 2.275 3.337 -8.424 1.00 52.41 90 HIS A CA 1
ATOM 719 C C . HIS A 1 90 ? 1.234 2.757 -9.408 1.00 52.41 90 HIS A C 1
ATOM 721 O O . HIS A 1 90 ? 0.486 1.865 -9.020 1.00 52.41 90 HIS A O 1
ATOM 727 N N . GLN A 1 91 ? 1.140 3.269 -10.640 1.00 49.53 91 GLN A N 1
ATOM 728 C CA . GLN A 1 91 ? 0.027 3.008 -11.550 1.00 49.53 91 GLN A CA 1
ATOM 729 C C . GLN A 1 91 ? 0.393 2.714 -13.011 1.00 49.53 91 GLN A C 1
ATOM 731 O O . GLN A 1 91 ? -0.517 2.398 -13.771 1.00 49.53 91 GLN A O 1
ATOM 736 N N . SER A 1 92 ? 1.660 2.780 -13.445 1.00 54.69 92 SER A N 1
ATOM 737 C CA . SER A 1 92 ? 1.930 2.665 -14.889 1.00 54.69 92 SER A CA 1
ATOM 738 C C . SER A 1 92 ? 3.276 2.032 -15.243 1.00 54.69 92 SER A C 1
ATOM 740 O O . SER A 1 92 ? 4.209 2.693 -15.691 1.00 54.69 92 SER A O 1
ATOM 742 N N . SER A 1 93 ? 3.345 0.701 -15.177 1.00 62.03 93 SER A N 1
ATOM 743 C CA . SER A 1 93 ? 4.369 -0.081 -15.895 1.00 62.03 93 SER A CA 1
ATOM 744 C C . SER A 1 93 ? 4.250 0.034 -17.425 1.00 62.03 93 SER A C 1
ATOM 746 O O . SER A 1 93 ? 5.133 -0.417 -18.148 1.00 62.03 93 SER A O 1
ATOM 748 N N . SER A 1 94 ? 3.220 0.724 -17.936 1.00 67.62 94 SER A N 1
ATOM 749 C CA . SER A 1 94 ? 3.042 1.059 -19.357 1.00 67.62 94 SER A CA 1
ATOM 750 C C . SER A 1 94 ? 4.189 1.872 -19.965 1.00 67.62 94 SER A C 1
ATOM 752 O O . SER A 1 94 ? 4.287 1.969 -21.185 1.00 67.62 94 SER A O 1
ATOM 754 N N . ASN A 1 95 ? 5.024 2.502 -19.135 1.00 78.44 95 ASN A N 1
ATOM 755 C CA . ASN A 1 95 ? 6.124 3.346 -19.597 1.00 78.44 95 ASN A CA 1
ATOM 756 C C . ASN A 1 95 ? 7.388 2.548 -19.948 1.00 78.44 95 ASN A C 1
ATOM 758 O O . ASN A 1 95 ? 8.347 3.112 -20.478 1.00 78.44 95 ASN A O 1
ATOM 762 N N . ILE A 1 96 ? 7.415 1.250 -19.654 1.00 80.25 96 ILE A N 1
ATOM 763 C CA . ILE A 1 96 ? 8.559 0.372 -19.906 1.00 80.25 96 ILE A CA 1
ATOM 764 C C . ILE A 1 96 ? 8.510 -0.138 -21.346 1.00 80.25 96 ILE A C 1
ATOM 766 O O . ILE A 1 96 ? 7.437 -0.438 -21.871 1.00 80.25 96 ILE A O 1
ATOM 770 N N . ARG A 1 97 ? 9.668 -0.198 -22.019 1.00 82.25 97 ARG A N 1
ATOM 771 C CA . ARG A 1 97 ? 9.753 -0.745 -23.382 1.00 82.25 97 ARG A CA 1
ATOM 772 C C . ARG A 1 97 ? 9.258 -2.190 -23.394 1.00 82.25 97 ARG A C 1
ATOM 774 O O . ARG A 1 97 ? 9.565 -2.968 -22.495 1.00 82.25 97 ARG A O 1
ATOM 781 N N . HIS A 1 98 ? 8.551 -2.562 -24.454 1.00 78.81 98 HIS A N 1
ATOM 782 C CA . HIS A 1 98 ? 7.909 -3.874 -24.565 1.00 78.81 98 HIS A CA 1
ATOM 783 C C . HIS A 1 98 ? 8.897 -5.052 -24.475 1.00 78.81 98 HIS A C 1
ATOM 785 O O . HIS A 1 98 ? 8.529 -6.118 -23.980 1.00 78.81 98 HIS A O 1
ATOM 791 N N . ASP A 1 99 ? 10.133 -4.867 -24.949 1.00 78.50 99 ASP A N 1
ATOM 792 C CA . ASP A 1 99 ? 11.166 -5.912 -24.930 1.00 78.50 99 ASP A CA 1
ATOM 793 C C . ASP A 1 99 ? 11.586 -6.305 -23.506 1.00 78.50 99 ASP A C 1
ATOM 795 O O . ASP A 1 99 ? 12.126 -7.389 -23.287 1.00 78.50 99 ASP A O 1
ATOM 799 N N . ILE A 1 100 ? 11.354 -5.421 -22.532 1.00 79.69 100 ILE A N 1
ATOM 800 C CA . ILE A 1 100 ? 11.576 -5.706 -21.121 1.00 79.69 100 ILE A CA 1
ATOM 801 C C . ILE A 1 100 ? 10.289 -6.333 -20.598 1.00 79.69 100 ILE A C 1
ATOM 803 O O . ILE A 1 100 ? 9.288 -5.653 -20.364 1.00 79.69 100 ILE A O 1
ATOM 807 N N . PHE A 1 101 ? 10.325 -7.656 -20.443 1.00 65.75 101 PHE A N 1
ATOM 808 C CA . PHE A 1 101 ? 9.192 -8.435 -19.963 1.00 65.75 101 PHE A CA 1
ATOM 809 C C . PHE A 1 101 ? 8.679 -7.871 -18.632 1.00 65.75 101 PHE A C 1
ATOM 811 O O . PHE A 1 101 ? 9.344 -7.945 -17.599 1.00 65.75 101 PHE A O 1
ATOM 818 N N . THR A 1 102 ? 7.486 -7.291 -18.676 1.00 61.22 102 THR A N 1
ATOM 819 C CA . THR A 1 102 ? 6.793 -6.727 -17.523 1.00 61.22 102 THR A CA 1
ATOM 820 C C . THR A 1 102 ? 5.362 -7.219 -17.570 1.00 61.22 102 THR A C 1
ATOM 822 O O . THR A 1 102 ? 4.478 -6.572 -18.123 1.00 61.22 102 THR A O 1
ATOM 825 N N . ASP A 1 103 ? 5.108 -8.397 -17.002 1.00 58.41 103 ASP A N 1
ATOM 826 C CA . ASP A 1 103 ? 3.735 -8.676 -16.601 1.00 58.41 103 ASP A CA 1
ATOM 827 C C . ASP A 1 103 ? 3.407 -7.664 -15.492 1.00 58.41 103 ASP A C 1
ATOM 829 O O . ASP A 1 103 ? 4.080 -7.587 -14.459 1.00 58.41 103 ASP A O 1
ATOM 833 N N . VAL A 1 104 ? 2.442 -6.794 -15.781 1.00 52.47 104 VAL A N 1
ATOM 834 C CA . VAL A 1 104 ? 2.120 -5.527 -15.092 1.00 52.47 104 VAL A CA 1
ATOM 835 C C . VAL A 1 104 ? 1.830 -5.729 -13.591 1.00 52.47 104 VAL A C 1
ATOM 837 O O . VAL A 1 104 ? 1.822 -4.764 -12.833 1.00 52.47 104 VAL A O 1
ATOM 840 N N . LYS A 1 105 ? 1.668 -6.982 -13.143 1.00 55.47 105 LYS A N 1
ATOM 841 C CA . LYS A 1 105 ? 1.410 -7.404 -11.757 1.00 55.47 105 LYS A CA 1
ATOM 842 C C . LYS A 1 105 ? 2.604 -8.028 -11.013 1.00 55.47 105 LYS A C 1
ATOM 844 O O . LYS A 1 105 ? 2.406 -8.562 -9.927 1.00 55.47 105 LYS A O 1
ATOM 849 N N . ILE A 1 106 ? 3.821 -8.016 -11.563 1.00 64.19 106 ILE A N 1
ATOM 850 C CA . ILE A 1 106 ? 4.953 -8.746 -10.953 1.00 64.19 106 ILE A CA 1
ATOM 851 C C . ILE A 1 106 ? 5.568 -8.020 -9.752 1.00 64.19 106 ILE A C 1
ATOM 853 O O . ILE A 1 106 ? 6.104 -8.683 -8.867 1.00 64.19 106 ILE A O 1
ATOM 857 N N . VAL A 1 107 ? 5.521 -6.686 -9.695 1.00 71.62 107 VAL A N 1
ATOM 858 C CA . VAL A 1 107 ? 6.156 -5.959 -8.586 1.00 71.62 107 VAL A CA 1
ATOM 859 C C . VAL A 1 107 ? 5.252 -6.053 -7.353 1.00 71.62 107 VAL A C 1
ATOM 861 O O . VAL A 1 107 ? 4.140 -5.522 -7.396 1.00 71.62 107 VAL A O 1
ATOM 864 N N . PRO A 1 108 ? 5.691 -6.702 -6.258 1.00 78.31 108 PRO A N 1
ATOM 865 C CA . PRO A 1 108 ? 4.862 -6.939 -5.083 1.00 78.31 108 PRO A CA 1
ATOM 866 C C . PRO A 1 108 ? 4.773 -5.666 -4.231 1.00 78.31 108 PRO A C 1
ATOM 868 O O . PRO A 1 108 ? 5.359 -5.579 -3.158 1.00 78.31 108 PRO A O 1
ATOM 871 N N . LEU A 1 109 ? 4.086 -4.641 -4.735 1.00 76.19 109 LEU A N 1
ATOM 872 C CA . LEU A 1 109 ? 3.792 -3.428 -3.976 1.00 76.19 109 LEU A CA 1
ATOM 873 C C . LEU A 1 109 ? 2.497 -3.608 -3.192 1.00 76.19 109 LEU A C 1
ATOM 875 O O . LEU A 1 109 ? 1.513 -4.139 -3.706 1.00 76.19 109 LEU A O 1
ATOM 879 N N . VAL A 1 110 ? 2.489 -3.113 -1.960 1.00 78.69 110 VAL A N 1
ATOM 880 C CA . VAL A 1 110 ? 1.272 -2.996 -1.158 1.00 78.69 110 VAL A CA 1
ATOM 881 C C . VAL A 1 110 ? 0.616 -1.664 -1.501 1.00 78.69 110 VAL A C 1
ATOM 883 O O . VAL A 1 110 ? 1.257 -0.621 -1.398 1.00 78.69 110 VAL A O 1
ATOM 886 N N . GLU A 1 111 ? -0.646 -1.676 -1.923 1.00 72.94 111 GLU A N 1
ATOM 887 C CA . GLU A 1 111 ? -1.409 -0.439 -2.097 1.00 72.94 111 GLU A CA 1
ATOM 888 C C . GLU A 1 111 ? -1.616 0.215 -0.731 1.00 72.94 111 GLU A C 1
ATOM 890 O O . GLU A 1 111 ? -2.261 -0.341 0.158 1.00 72.94 111 GLU A O 1
ATOM 895 N N . LEU A 1 112 ? -1.019 1.391 -0.555 1.00 70.06 112 LEU A N 1
ATOM 896 C CA . LEU A 1 112 ? -1.210 2.206 0.632 1.00 70.06 112 LEU A CA 1
ATOM 897 C C . LEU A 1 112 ? -2.203 3.293 0.266 1.00 70.06 112 LEU A C 1
ATOM 899 O O . LEU A 1 112 ? -1.894 4.201 -0.503 1.00 70.06 112 LEU A O 1
ATOM 903 N N . ASP A 1 113 ? -3.423 3.168 0.779 1.00 67.00 113 ASP A N 1
ATOM 904 C CA . ASP A 1 113 ? -4.411 4.228 0.660 1.00 67.00 113 ASP A CA 1
ATOM 905 C C . ASP A 1 113 ? -4.050 5.319 1.678 1.00 67.00 113 ASP A C 1
ATOM 907 O O . ASP A 1 113 ? -4.584 5.380 2.786 1.00 67.00 113 ASP A O 1
ATOM 911 N N . ASP A 1 114 ? -3.082 6.168 1.319 1.00 57.56 114 ASP A N 1
ATOM 912 C CA . ASP A 1 114 ? -2.555 7.243 2.177 1.00 57.56 114 ASP A CA 1
ATOM 913 C C . ASP A 1 114 ? -3.652 8.229 2.639 1.00 57.56 114 ASP A C 1
ATOM 915 O O . ASP A 1 114 ? -3.433 9.052 3.529 1.00 57.56 114 ASP A O 1
ATOM 919 N N . LYS A 1 115 ? -4.851 8.155 2.046 1.00 57.00 115 LYS A N 1
ATOM 920 C CA . LYS A 1 115 ? -6.012 8.979 2.393 1.00 57.00 115 LYS A CA 1
ATOM 921 C C . LYS A 1 115 ? -6.788 8.465 3.604 1.00 57.00 115 LYS A C 1
ATOM 923 O O . LYS A 1 115 ? -7.508 9.257 4.212 1.00 57.00 115 LYS A O 1
ATOM 928 N N . ILE A 1 116 ? -6.677 7.182 3.958 1.00 54.69 116 ILE A N 1
ATOM 929 C CA . ILE A 1 116 ? -7.442 6.591 5.060 1.00 54.69 116 ILE A CA 1
ATOM 930 C C . ILE A 1 116 ? -6.520 5.712 5.904 1.00 54.69 116 ILE A C 1
ATOM 932 O O . ILE A 1 116 ? -6.321 4.528 5.643 1.00 54.69 116 ILE A O 1
ATOM 936 N N . GLN A 1 117 ? -5.988 6.287 6.982 1.00 57.59 117 GLN A N 1
ATOM 937 C CA . GLN A 1 117 ? -5.405 5.490 8.057 1.00 57.59 117 GLN A CA 1
ATOM 938 C C . GLN A 1 117 ? -6.540 4.776 8.796 1.00 57.59 117 GLN A C 1
ATOM 940 O O . GLN A 1 117 ? -7.192 5.345 9.672 1.00 57.59 117 GLN A O 1
ATOM 945 N N . TYR A 1 118 ? -6.819 3.529 8.419 1.00 61.44 118 TYR A N 1
ATOM 946 C CA . TYR A 1 118 ? -7.748 2.694 9.170 1.00 61.44 118 TYR A CA 1
ATOM 947 C C . TYR A 1 118 ? -7.162 2.377 10.550 1.00 61.44 118 TYR A C 1
ATOM 949 O O . TYR A 1 118 ? -5.971 2.091 10.687 1.00 61.44 118 TYR A O 1
ATOM 957 N N . ASN A 1 119 ? -8.013 2.358 11.577 1.00 73.88 119 ASN A N 1
ATOM 958 C CA . ASN A 1 119 ? -7.660 1.800 12.882 1.00 73.88 119 ASN A CA 1
ATOM 959 C C . ASN A 1 119 ? -7.555 0.268 12.758 1.00 73.88 119 ASN A C 1
ATOM 961 O O . ASN A 1 119 ? -8.464 -0.449 13.175 1.00 73.88 119 ASN A O 1
ATOM 965 N N . GLY A 1 120 ? -6.472 -0.235 12.152 1.00 77.75 120 GLY A N 1
ATOM 966 C CA . GLY A 1 120 ? -6.254 -1.667 11.903 1.00 77.75 120 GLY A CA 1
ATOM 967 C C . GLY A 1 120 ? -6.381 -2.507 13.174 1.00 77.75 120 GLY A C 1
ATOM 968 O O . GLY A 1 120 ? -7.084 -3.512 13.174 1.00 77.75 120 GLY A O 1
ATOM 969 N N . TYR A 1 121 ? -5.849 -1.996 14.289 1.00 85.12 121 TYR A N 1
ATOM 970 C CA . TYR A 1 121 ? -5.988 -2.606 15.614 1.00 85.12 121 TYR A CA 1
ATOM 971 C C . TYR A 1 121 ? -7.452 -2.760 16.058 1.00 85.12 121 TYR A C 1
ATOM 973 O O . TYR A 1 121 ? -7.803 -3.745 16.699 1.00 85.12 121 TYR A O 1
ATOM 981 N N . ALA A 1 122 ? -8.321 -1.798 15.729 1.00 87.31 122 ALA A N 1
ATOM 982 C CA . ALA A 1 122 ? -9.727 -1.836 16.116 1.00 87.31 122 ALA A CA 1
ATOM 983 C C . ALA A 1 122 ? -10.510 -2.832 15.255 1.00 87.31 122 ALA A C 1
ATOM 985 O O . ALA A 1 122 ? -11.373 -3.540 15.768 1.00 87.31 122 ALA A O 1
ATOM 986 N N . TRP A 1 123 ? -10.193 -2.920 13.961 1.00 85.12 123 TRP A N 1
ATOM 987 C CA . TRP A 1 123 ? -10.787 -3.915 13.068 1.00 85.12 123 TRP A CA 1
ATOM 988 C C . TRP A 1 123 ? -10.387 -5.342 13.456 1.00 85.12 123 TRP A C 1
ATOM 990 O O . TRP A 1 123 ? -11.238 -6.222 13.581 1.00 85.12 123 TRP A O 1
ATOM 1000 N N . ASP A 1 124 ? -9.099 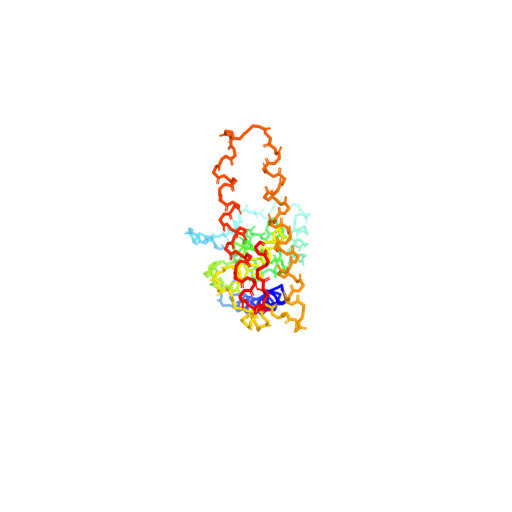-5.548 13.715 1.00 85.56 124 ASP A N 1
ATOM 1001 C CA . ASP A 1 124 ? -8.548 -6.819 14.174 1.00 85.56 124 ASP A CA 1
ATOM 1002 C C . ASP A 1 124 ? -9.178 -7.246 15.513 1.00 85.56 124 ASP A C 1
ATOM 1004 O O . ASP A 1 124 ? -9.706 -8.355 15.652 1.00 85.56 124 ASP A O 1
ATOM 1008 N N . PHE A 1 125 ? -9.284 -6.313 16.470 1.00 89.44 125 PHE A N 1
ATOM 1009 C CA . PHE A 1 125 ? -9.999 -6.564 17.722 1.00 89.44 125 PHE A CA 1
ATOM 1010 C C . PHE A 1 125 ? -11.468 -6.905 17.514 1.00 89.44 125 PHE A C 1
ATOM 1012 O O . PHE A 1 125 ? -11.989 -7.809 18.164 1.00 89.44 125 PHE A O 1
ATOM 1019 N N . TYR A 1 126 ? -12.152 -6.183 16.630 1.00 87.75 126 TYR A N 1
ATOM 1020 C CA . TYR A 1 126 ? -13.560 -6.429 16.367 1.00 87.75 126 TYR A CA 1
ATOM 1021 C C . TYR A 1 126 ? -13.780 -7.847 15.836 1.00 87.75 126 TYR A C 1
ATOM 1023 O O . TYR A 1 126 ? -14.707 -8.510 16.291 1.00 87.75 126 TYR A O 1
ATOM 1031 N N . ASN A 1 127 ? -12.915 -8.356 14.959 1.00 86.56 127 ASN A N 1
ATOM 1032 C CA . ASN A 1 127 ? -13.056 -9.708 14.416 1.00 86.56 127 ASN A CA 1
ATOM 1033 C C . ASN A 1 127 ? -12.689 -10.799 15.431 1.00 86.56 127 ASN A C 1
ATOM 1035 O O . ASN A 1 127 ? -13.422 -11.781 15.564 1.00 86.56 127 ASN A O 1
ATOM 1039 N N . HIS A 1 128 ? -11.600 -10.623 16.183 1.00 85.62 128 HIS A N 1
ATOM 1040 C CA . HIS A 1 128 ? -11.034 -11.695 17.009 1.00 85.62 128 HIS A CA 1
ATOM 1041 C C . HIS A 1 128 ? -11.340 -11.562 18.507 1.00 85.62 128 HIS A C 1
ATOM 1043 O O . HIS A 1 128 ? -11.568 -12.565 19.181 1.00 85.62 128 HIS A O 1
ATOM 1049 N N . GLY A 1 129 ? -11.377 -10.341 19.044 1.00 82.25 129 GLY A N 1
ATOM 1050 C CA . GLY A 1 129 ? -11.609 -10.060 20.466 1.00 82.25 129 GLY A CA 1
ATOM 1051 C C . GLY A 1 129 ? -10.465 -10.485 21.392 1.00 82.25 129 GLY A C 1
ATOM 1052 O O . GLY A 1 129 ? -10.691 -10.678 22.586 1.00 82.25 129 GLY A O 1
ATOM 1053 N N . ILE A 1 130 ? -9.256 -10.675 20.854 1.00 82.81 130 ILE A N 1
ATOM 1054 C CA . ILE A 1 130 ? -8.086 -11.191 21.577 1.00 82.81 130 ILE A CA 1
ATOM 1055 C C . ILE A 1 130 ? -7.041 -10.074 21.702 1.00 82.81 130 ILE A C 1
ATOM 1057 O O . ILE A 1 130 ? -6.477 -9.642 20.701 1.00 82.81 130 ILE A O 1
ATOM 1061 N N . SER A 1 131 ? -6.743 -9.629 22.927 1.00 77.75 131 SER A N 1
ATOM 1062 C CA . SER A 1 131 ? -5.753 -8.564 23.181 1.00 77.75 131 SER A CA 1
ATOM 1063 C C . SER A 1 131 ? -4.317 -8.987 22.851 1.00 77.75 131 SER A C 1
ATOM 1065 O O . SER A 1 131 ? -3.546 -8.203 22.303 1.00 77.75 131 SER A O 1
ATOM 1067 N N . THR A 1 132 ? -3.964 -10.249 23.108 1.00 76.69 132 THR A N 1
ATOM 1068 C CA . THR A 1 132 ? -2.615 -10.780 22.851 1.00 76.69 132 THR A CA 1
ATOM 1069 C C . THR A 1 132 ? -2.270 -10.861 21.363 1.00 76.69 132 THR A C 1
ATOM 1071 O O . THR A 1 132 ? -1.109 -10.681 21.000 1.00 76.69 132 THR A O 1
ATOM 1074 N N . ALA A 1 133 ? -3.263 -11.091 20.497 1.00 76.62 133 ALA A N 1
ATOM 1075 C CA . ALA A 1 133 ? -3.084 -11.069 19.046 1.00 76.62 133 ALA A CA 1
ATOM 1076 C C . ALA A 1 133 ? -2.749 -9.652 18.566 1.00 76.62 133 ALA A C 1
ATOM 1078 O O . ALA A 1 133 ? -1.809 -9.462 17.807 1.00 76.62 133 ALA A O 1
ATOM 1079 N N . ILE A 1 134 ? -3.412 -8.635 19.119 1.00 78.75 134 ILE A N 1
ATOM 1080 C CA . ILE A 1 134 ? -3.196 -7.240 18.719 1.00 78.75 134 ILE A CA 1
ATOM 1081 C C . ILE A 1 134 ? -1.813 -6.743 19.119 1.00 78.75 134 ILE A C 1
ATOM 1083 O O . ILE A 1 134 ? -1.153 -6.073 18.328 1.00 78.75 134 ILE A O 1
ATOM 1087 N N . GLN A 1 135 ? -1.354 -7.077 20.325 1.00 78.12 135 GLN A N 1
ATOM 1088 C CA . GLN A 1 135 ? -0.004 -6.721 20.775 1.00 78.12 135 GLN A CA 1
ATOM 1089 C C . GLN A 1 135 ? 1.060 -7.271 19.814 1.00 78.12 135 GLN A C 1
ATOM 1091 O O . GLN A 1 135 ? 2.007 -6.568 19.459 1.00 78.12 135 GLN A O 1
ATOM 1096 N N . LYS A 1 136 ? 0.871 -8.511 19.343 1.00 77.06 136 LYS A N 1
ATOM 1097 C CA . LYS A 1 136 ? 1.803 -9.192 18.443 1.00 77.06 136 LYS A CA 1
ATOM 1098 C C . LYS A 1 136 ? 1.700 -8.707 16.994 1.00 77.06 136 LYS A C 1
ATOM 1100 O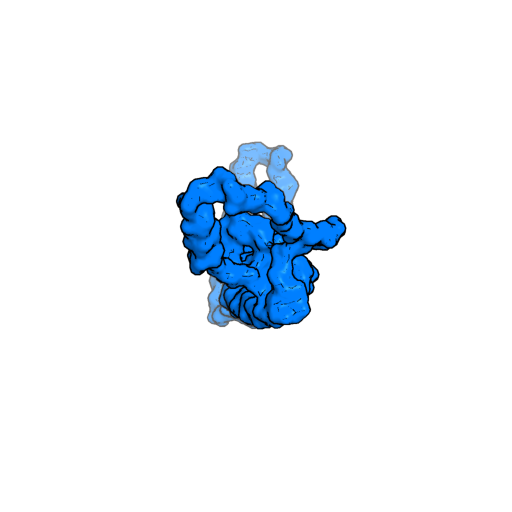 O . LYS A 1 136 ? 2.724 -8.396 16.391 1.00 77.06 136 LYS A O 1
ATOM 1105 N N . ASP A 1 137 ? 0.487 -8.622 16.462 1.00 75.56 137 ASP A N 1
ATOM 1106 C CA . ASP A 1 137 ? 0.236 -8.446 15.028 1.00 75.56 137 ASP A CA 1
ATOM 1107 C C . ASP A 1 137 ? 0.114 -6.963 14.632 1.00 75.56 137 ASP A C 1
ATOM 1109 O O . ASP A 1 137 ? 0.437 -6.597 13.504 1.00 75.56 137 ASP A O 1
ATOM 1113 N N . ASN A 1 138 ? -0.267 -6.082 15.570 1.00 72.31 138 ASN A N 1
ATOM 1114 C CA . ASN A 1 138 ? -0.332 -4.625 15.366 1.00 72.31 138 ASN A CA 1
ATOM 1115 C C . ASN A 1 138 ? 0.818 -3.868 16.059 1.00 72.31 138 ASN A C 1
ATOM 1117 O O . ASN A 1 138 ? 0.804 -2.637 16.099 1.00 72.31 138 ASN A O 1
ATOM 1121 N N . CYS A 1 139 ? 1.804 -4.591 16.607 1.00 74.12 139 CYS A N 1
ATOM 1122 C CA . CYS A 1 139 ? 2.990 -4.042 17.274 1.00 74.12 139 CYS A CA 1
ATOM 1123 C C . CYS A 1 139 ? 2.672 -2.995 18.361 1.00 74.12 139 CYS A C 1
ATOM 1125 O O . CYS A 1 139 ? 3.362 -1.979 18.473 1.00 74.12 139 CYS A O 1
ATOM 1127 N N . LEU A 1 140 ? 1.618 -3.217 19.152 1.00 77.75 140 LEU A N 1
ATOM 1128 C CA . LEU A 1 140 ? 1.276 -2.344 20.278 1.00 77.75 140 LEU A CA 1
ATOM 1129 C C . LEU A 1 140 ? 2.050 -2.751 21.535 1.00 77.75 140 LEU A C 1
ATOM 1131 O O . LEU A 1 140 ? 2.109 -3.933 21.872 1.00 77.75 140 LEU A O 1
ATOM 1135 N N . SER A 1 141 ? 2.607 -1.772 22.254 1.00 77.94 141 SER A N 1
ATOM 1136 C CA . SER A 1 141 ? 3.242 -2.010 23.554 1.00 77.94 141 SER A CA 1
ATOM 1137 C C . SER A 1 141 ? 2.223 -2.516 24.579 1.00 77.94 141 SER A C 1
ATOM 1139 O O . SER A 1 141 ? 1.044 -2.156 24.535 1.00 77.94 141 SER A O 1
ATOM 1141 N N . ASN A 1 142 ? 2.688 -3.293 25.559 1.00 70.88 142 ASN A N 1
ATOM 1142 C CA . ASN A 1 142 ? 1.851 -3.730 26.677 1.00 70.88 142 ASN A CA 1
ATOM 1143 C C . ASN A 1 142 ? 1.269 -2.516 27.422 1.00 70.88 142 ASN A C 1
ATOM 1145 O O . ASN A 1 142 ? 2.023 -1.701 27.953 1.00 70.88 142 ASN A O 1
ATOM 1149 N N . GLY A 1 143 ? -0.060 -2.412 27.479 1.00 77.88 143 GLY A N 1
ATOM 1150 C CA . GLY A 1 143 ? -0.786 -1.304 28.107 1.00 77.88 143 GLY A CA 1
ATOM 1151 C C . GLY A 1 143 ? -1.249 -0.226 27.120 1.00 77.88 143 GLY A C 1
ATOM 1152 O O . GLY A 1 143 ? -2.294 0.387 27.345 1.00 77.88 143 GLY A O 1
ATOM 1153 N N . ASP A 1 144 ? -0.545 -0.032 25.999 1.00 83.44 144 ASP A N 1
ATOM 1154 C CA . ASP A 1 144 ? -0.989 0.879 24.931 1.00 83.44 144 ASP A CA 1
ATOM 1155 C C . ASP A 1 144 ? -2.212 0.319 24.193 1.00 83.44 144 ASP A C 1
ATOM 1157 O O . ASP A 1 144 ? -3.082 1.072 23.750 1.00 83.44 144 ASP A O 1
ATOM 1161 N N . ASP A 1 145 ? -2.293 -1.007 24.088 1.00 86.88 145 ASP A N 1
ATOM 1162 C CA . ASP A 1 145 ? -3.433 -1.745 23.551 1.00 86.88 145 ASP A CA 1
ATOM 1163 C C . ASP A 1 145 ? -4.729 -1.432 24.309 1.00 86.88 145 ASP A C 1
ATOM 1165 O O . ASP A 1 145 ? -5.741 -1.100 23.688 1.00 86.88 145 ASP A O 1
ATOM 1169 N N . PHE A 1 146 ? -4.679 -1.440 25.643 1.00 88.19 146 PHE A N 1
ATOM 1170 C CA . PHE A 1 146 ? -5.827 -1.101 26.481 1.00 88.19 146 PHE A CA 1
ATOM 1171 C C . PHE A 1 146 ? -6.316 0.322 26.208 1.00 88.19 146 PHE A C 1
ATOM 1173 O O . PHE A 1 146 ? -7.503 0.521 25.951 1.00 88.19 146 PHE A O 1
ATOM 1180 N N . ASN A 1 147 ? -5.408 1.303 26.220 1.00 88.44 147 ASN A N 1
ATOM 1181 C CA . ASN A 1 147 ? -5.762 2.711 26.024 1.00 88.44 147 ASN A CA 1
ATOM 1182 C C . ASN A 1 147 ? -6.365 2.952 24.635 1.00 88.44 147 ASN A C 1
ATOM 1184 O O . ASN A 1 147 ? -7.414 3.581 24.522 1.00 88.44 147 ASN A O 1
ATOM 1188 N N . LYS A 1 148 ? -5.768 2.385 23.579 1.00 88.94 148 LYS A N 1
ATOM 1189 C CA . LYS A 1 148 ? -6.283 2.526 22.207 1.00 88.94 148 LYS A CA 1
ATOM 1190 C C . LYS A 1 148 ? -7.657 1.884 22.027 1.00 88.94 148 LYS A C 1
ATOM 1192 O O . LYS A 1 148 ? -8.527 2.460 21.373 1.00 88.94 148 LYS A O 1
ATOM 1197 N N . LEU A 1 149 ? -7.877 0.703 22.606 1.00 90.62 149 LEU A N 1
ATOM 1198 C CA . LEU A 1 149 ? -9.174 0.028 22.538 1.00 90.62 149 LEU A CA 1
ATOM 1199 C C . LEU A 1 149 ? -10.234 0.723 23.403 1.00 90.62 149 LEU A C 1
ATOM 1201 O O . LEU A 1 149 ? -11.402 0.780 23.004 1.00 90.62 149 LEU A O 1
ATOM 1205 N N . LEU A 1 150 ? -9.846 1.299 24.543 1.00 91.44 150 LEU A N 1
ATOM 1206 C CA . LEU A 1 150 ? -10.725 2.118 25.377 1.00 91.44 150 LEU A CA 1
ATOM 1207 C C . LEU A 1 150 ? -11.149 3.395 24.646 1.00 91.44 150 LEU A C 1
ATOM 1209 O O . LEU A 1 150 ? -12.342 3.700 24.592 1.00 91.44 150 LEU A O 1
ATOM 1213 N N . ASP A 1 151 ? -10.201 4.102 24.034 1.00 92.00 151 ASP A N 1
ATOM 1214 C CA . ASP A 1 151 ? -10.472 5.299 23.239 1.00 92.00 151 ASP A CA 1
ATOM 1215 C C . ASP A 1 151 ? -11.427 4.986 22.088 1.00 92.00 151 ASP A C 1
ATOM 1217 O O . ASP A 1 151 ? -12.443 5.664 21.920 1.00 92.00 151 ASP A O 1
ATOM 1221 N N . PHE A 1 152 ? -11.181 3.903 21.347 1.00 92.38 152 PHE A N 1
ATOM 1222 C CA . PHE A 1 152 ? -12.077 3.485 20.271 1.00 92.38 152 PHE A CA 1
ATOM 1223 C C . PHE A 1 152 ? -13.475 3.099 20.786 1.00 92.38 152 PHE A C 1
ATOM 1225 O O . PHE A 1 152 ? -14.485 3.485 20.194 1.00 92.38 152 PHE A O 1
ATOM 1232 N N . THR A 1 153 ? -13.560 2.418 21.934 1.00 92.31 153 THR A N 1
ATOM 1233 C CA . THR A 1 153 ? -14.841 2.113 22.599 1.00 92.31 153 THR A CA 1
ATOM 1234 C C . THR A 1 153 ? -15.604 3.394 22.954 1.00 92.31 153 THR A C 1
ATOM 1236 O O . THR A 1 153 ? -16.821 3.472 22.762 1.00 92.31 153 THR A O 1
ATOM 1239 N N . ASN A 1 154 ? -14.908 4.423 23.442 1.00 93.00 154 ASN A N 1
ATOM 1240 C CA . ASN A 1 154 ? -15.504 5.719 23.765 1.00 93.00 154 ASN A CA 1
ATOM 1241 C C . ASN A 1 154 ? -15.971 6.467 22.509 1.00 93.00 154 ASN A C 1
ATOM 1243 O O . ASN A 1 154 ? -17.046 7.071 22.528 1.00 93.00 154 ASN A O 1
ATOM 1247 N N . VAL A 1 155 ? -15.225 6.379 21.404 1.00 93.31 155 VAL A N 1
ATOM 1248 C CA . VAL A 1 155 ? -15.636 6.927 20.102 1.00 93.31 155 VAL A CA 1
ATOM 1249 C C . VAL A 1 155 ? -16.935 6.275 19.624 1.00 93.31 155 VAL A C 1
ATOM 1251 O O . VAL A 1 155 ? -17.871 6.993 19.272 1.00 93.31 155 VAL A O 1
ATOM 1254 N N . LEU A 1 156 ? -17.050 4.943 19.685 1.00 92.44 156 LEU A N 1
ATOM 1255 C CA . LEU A 1 156 ? -18.280 4.230 19.311 1.00 92.44 156 LEU A CA 1
ATOM 1256 C C . LEU A 1 156 ? -19.485 4.677 20.154 1.00 92.44 156 LEU A C 1
ATOM 1258 O O . LEU A 1 156 ? -20.528 5.034 19.602 1.00 92.44 156 LEU A O 1
ATOM 1262 N N . LYS A 1 157 ? -19.322 4.761 21.481 1.00 91.62 157 LYS A N 1
ATOM 1263 C CA . LYS A 1 157 ? -20.366 5.265 22.396 1.00 91.62 157 LYS A CA 1
ATOM 1264 C C . LYS A 1 157 ? -20.754 6.716 22.101 1.00 91.62 157 LYS A C 1
ATOM 1266 O O . LYS A 1 157 ? -21.932 7.073 22.183 1.00 91.62 157 LYS A O 1
ATOM 1271 N N . CYS A 1 158 ? -19.783 7.561 21.756 1.00 93.25 158 CYS A N 1
ATOM 1272 C CA . CYS A 1 158 ? -20.018 8.958 21.401 1.00 93.25 158 CYS A CA 1
ATOM 1273 C C . CYS A 1 158 ? -20.837 9.079 20.109 1.00 93.25 158 CYS A C 1
ATOM 1275 O O . CYS A 1 158 ? -21.825 9.819 20.077 1.00 93.25 158 CYS A O 1
ATOM 1277 N N . ILE A 1 159 ? -20.484 8.308 19.074 1.00 90.31 159 ILE A N 1
ATOM 1278 C CA . ILE A 1 159 ? -21.228 8.253 17.808 1.00 90.31 159 ILE A CA 1
ATOM 1279 C C . ILE A 1 159 ? -22.655 7.763 18.064 1.00 90.31 159 ILE A C 1
ATOM 1281 O O . ILE A 1 159 ? -23.607 8.440 17.678 1.00 90.31 159 ILE A O 1
ATOM 1285 N N . GLN A 1 160 ? -22.814 6.652 18.788 1.00 88.69 160 GLN A N 1
ATOM 1286 C CA . GLN A 1 160 ? -24.117 6.095 19.160 1.00 88.69 160 GLN A CA 1
ATOM 1287 C C . GLN A 1 160 ? -24.989 7.133 19.886 1.00 88.69 160 GLN A C 1
ATOM 1289 O O . GLN A 1 160 ? -26.143 7.363 19.514 1.00 88.69 160 GLN A O 1
ATOM 1294 N N . THR A 1 161 ? -24.428 7.811 20.891 1.00 89.44 161 THR A N 1
ATOM 1295 C CA . THR A 1 161 ? -25.130 8.842 21.671 1.00 89.44 161 THR A CA 1
ATOM 1296 C C . THR A 1 161 ? -25.510 10.046 20.810 1.00 89.44 161 THR A C 1
ATOM 1298 O O . THR A 1 161 ? -26.612 10.580 20.943 1.00 89.44 161 THR A O 1
ATOM 1301 N N . SER A 1 162 ? -24.615 10.483 19.923 1.00 89.12 162 SER A N 1
ATOM 1302 C CA . SER A 1 162 ? -24.844 11.641 19.054 1.00 89.12 162 SER A CA 1
ATOM 1303 C C . SER A 1 162 ? -25.924 11.351 18.017 1.00 89.12 162 SER A C 1
ATOM 1305 O O . SER A 1 162 ? -26.854 12.142 17.869 1.00 89.12 162 SER A O 1
ATOM 1307 N N . LEU A 1 163 ? -25.863 10.185 17.369 1.00 84.62 163 LEU A N 1
ATOM 1308 C CA . LEU A 1 163 ? -26.880 9.734 16.417 1.00 8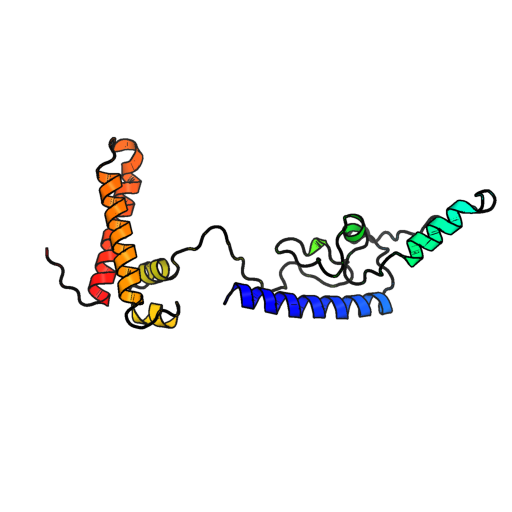4.62 163 LEU A CA 1
ATOM 1309 C C . LEU A 1 163 ? -28.241 9.538 17.090 1.00 84.62 163 LEU A C 1
ATOM 1311 O O . LEU A 1 163 ? -29.257 9.930 16.529 1.00 84.62 163 LEU A O 1
ATOM 1315 N N . SER A 1 164 ? -28.268 9.021 18.321 1.00 82.94 164 SER A N 1
ATOM 1316 C CA . SER A 1 164 ? -29.510 8.869 19.092 1.00 82.94 164 SER A CA 1
ATOM 1317 C C . SER A 1 164 ? -30.178 10.204 19.432 1.00 82.94 164 SER A C 1
ATOM 1319 O O . SER A 1 164 ? -31.401 10.277 19.557 1.00 82.94 164 SER A O 1
ATOM 1321 N N . LYS A 1 165 ? -29.389 11.276 19.577 1.00 84.31 165 LYS A N 1
ATOM 1322 C CA . LYS A 1 165 ? -29.890 12.635 19.839 1.00 84.31 165 LYS A CA 1
ATOM 1323 C C . LYS A 1 165 ? -30.327 13.368 18.565 1.00 84.31 165 LYS A C 1
ATOM 1325 O O . LYS A 1 165 ? -31.129 14.298 18.655 1.00 84.31 165 LYS A O 1
ATOM 1330 N N . LEU A 1 166 ? -29.834 12.963 17.394 1.00 79.75 166 LEU A N 1
ATOM 1331 C CA . LEU A 1 166 ? -30.133 13.594 16.110 1.00 79.75 166 LEU A CA 1
ATOM 1332 C C . LEU A 1 166 ? -31.497 13.096 15.571 1.00 79.75 166 LEU A C 1
ATOM 1334 O O . LEU A 1 166 ? -31.611 12.010 15.011 1.00 79.75 166 LEU A O 1
ATOM 1338 N N . LYS A 1 167 ? -32.572 13.877 15.756 1.00 68.62 167 LYS A N 1
ATOM 1339 C CA . LYS A 1 167 ? -33.895 13.623 15.136 1.00 68.62 167 LYS A CA 1
ATOM 1340 C C . LYS A 1 167 ? -33.952 14.211 13.707 1.00 68.62 167 LYS A C 1
ATOM 1342 O O . LYS A 1 167 ? -33.357 15.266 13.504 1.00 68.62 167 LYS A O 1
ATOM 1347 N N . PRO A 1 168 ? -34.704 13.617 12.747 1.00 64.88 168 PRO A N 1
ATOM 1348 C CA . PRO A 1 168 ? -35.709 12.568 12.925 1.00 64.88 168 PRO A CA 1
ATOM 1349 C C . PRO A 1 168 ? -35.238 11.153 12.534 1.00 64.88 168 PRO A C 1
ATOM 1351 O O . PRO A 1 168 ? -34.644 10.914 11.486 1.00 64.88 168 PRO A O 1
ATOM 1354 N N . LEU A 1 169 ? -35.619 10.199 13.389 1.00 59.62 169 LEU A N 1
ATOM 1355 C CA . LEU A 1 169 ? -35.244 8.776 13.425 1.00 59.62 169 LEU A CA 1
ATOM 1356 C C . LEU A 1 169 ? -35.603 7.939 12.178 1.00 59.62 169 LEU A C 1
ATOM 1358 O O . LEU A 1 169 ? -35.177 6.792 12.085 1.00 59.62 169 LEU A O 1
ATOM 1362 N N . HIS A 1 170 ? -36.372 8.473 11.224 1.00 60.53 170 HIS A N 1
ATOM 1363 C CA . HIS A 1 170 ? -36.842 7.699 10.068 1.00 60.53 170 HIS A CA 1
ATOM 1364 C C . HIS A 1 170 ? -35.747 7.458 9.015 1.00 60.53 170 HIS A C 1
ATOM 1366 O O . HIS A 1 170 ? -35.788 6.459 8.308 1.00 60.53 170 HIS A O 1
ATOM 1372 N N . VAL A 1 171 ? -34.758 8.352 8.904 1.00 63.28 171 VAL A N 1
ATOM 1373 C CA . VAL A 1 171 ? -33.702 8.250 7.874 1.00 63.28 171 VAL A CA 1
ATOM 1374 C C . VAL A 1 171 ? -32.507 7.419 8.358 1.00 63.28 171 VAL A C 1
ATOM 1376 O O . VAL A 1 171 ? -31.842 6.768 7.561 1.00 63.28 171 VAL A O 1
ATOM 1379 N N . TYR A 1 172 ? -32.259 7.390 9.670 1.00 65.44 172 TYR A N 1
ATOM 1380 C CA . TYR A 1 172 ? -31.063 6.776 10.264 1.00 65.44 172 TYR A CA 1
ATOM 1381 C C . TYR A 1 172 ? -31.349 5.501 11.066 1.00 65.44 172 TYR A C 1
ATOM 1383 O O . TYR A 1 172 ? -30.457 5.014 11.755 1.00 65.44 172 TYR A O 1
ATOM 1391 N N . GLY A 1 173 ? -32.568 4.953 11.002 1.00 73.00 173 GLY A N 1
ATOM 1392 C CA . GLY A 1 173 ? -32.976 3.805 11.820 1.00 73.00 173 GLY A CA 1
ATOM 1393 C C . GLY A 1 173 ? -32.050 2.590 11.683 1.00 73.00 173 GLY A C 1
ATOM 1394 O O . GLY A 1 173 ? -31.676 1.991 12.689 1.00 73.00 173 GLY A O 1
ATOM 1395 N N . ASP A 1 174 ? -31.621 2.267 10.462 1.00 82.38 174 ASP A N 1
ATOM 1396 C CA . ASP A 1 174 ? -30.729 1.127 10.209 1.00 82.38 174 ASP A CA 1
ATOM 1397 C C . ASP A 1 174 ? -29.283 1.412 10.629 1.00 82.38 174 ASP A C 1
ATOM 1399 O O . ASP A 1 174 ? -28.605 0.543 11.178 1.00 82.38 174 ASP A O 1
ATOM 1403 N N . ILE A 1 175 ? -28.829 2.657 10.461 1.00 84.75 175 ILE A N 1
ATOM 1404 C CA . ILE A 1 175 ? -27.500 3.098 10.898 1.00 84.75 175 ILE A CA 1
ATOM 1405 C C . ILE A 1 175 ? -27.414 3.051 12.426 1.00 84.75 175 ILE A C 1
ATOM 1407 O O . ILE A 1 175 ? -26.454 2.517 12.974 1.00 84.75 175 ILE A O 1
ATOM 1411 N N . LEU A 1 176 ? -28.440 3.538 13.124 1.00 84.19 176 LEU A N 1
ATOM 1412 C CA . LEU A 1 176 ? -28.488 3.544 14.584 1.00 84.19 176 LEU A CA 1
ATOM 1413 C C . LEU A 1 176 ? -28.507 2.117 15.147 1.00 84.19 176 LEU A C 1
ATOM 1415 O O . LEU A 1 176 ? -27.711 1.806 16.028 1.00 84.19 176 LEU A O 1
ATOM 1419 N N . LYS A 1 177 ? -29.319 1.219 14.570 1.00 85.94 177 LYS A N 1
ATOM 1420 C CA . LYS A 1 177 ? -29.299 -0.214 14.918 1.00 85.94 177 LYS A CA 1
ATOM 1421 C C . LYS A 1 177 ? -27.929 -0.848 14.678 1.00 85.94 177 LYS A C 1
ATOM 1423 O O . LYS A 1 177 ? -27.477 -1.648 15.491 1.00 85.94 177 LYS A O 1
ATOM 1428 N N . THR A 1 178 ? -27.263 -0.491 13.579 1.00 89.19 178 THR A N 1
ATOM 1429 C CA . THR A 1 178 ? -25.924 -1.007 13.264 1.00 89.19 178 THR A CA 1
ATOM 1430 C C . THR A 1 178 ? -24.915 -0.564 14.319 1.00 89.19 178 THR A C 1
ATOM 1432 O O . THR A 1 178 ? -24.209 -1.400 14.879 1.00 89.19 178 THR A O 1
ATOM 1435 N N . PHE A 1 179 ? -24.883 0.727 14.657 1.00 90.12 179 PHE A N 1
ATOM 1436 C CA . PHE A 1 179 ? -23.990 1.239 15.698 1.00 90.12 179 PHE A CA 1
ATOM 1437 C C . PHE A 1 179 ? -24.322 0.685 17.086 1.00 90.12 179 PHE A C 1
ATOM 1439 O O . PHE A 1 179 ? -23.396 0.450 17.859 1.00 90.12 179 PHE A O 1
ATOM 1446 N N . ASP A 1 180 ? -25.588 0.401 17.397 1.00 89.31 180 ASP A N 1
ATOM 1447 C CA . ASP A 1 180 ? -25.964 -0.293 18.633 1.00 89.31 180 ASP A CA 1
ATOM 1448 C C . ASP A 1 180 ? -25.348 -1.694 18.709 1.00 89.31 180 ASP A C 1
ATOM 1450 O O . ASP A 1 180 ? -24.783 -2.063 19.742 1.00 89.31 180 ASP A O 1
ATOM 1454 N N . VAL A 1 181 ? -25.439 -2.476 17.628 1.00 91.75 181 VAL A N 1
ATOM 1455 C CA . VAL A 1 181 ? -24.870 -3.831 17.566 1.00 91.75 181 VAL A CA 1
ATOM 1456 C C . VAL A 1 181 ? -23.348 -3.776 17.658 1.00 91.75 181 VAL A C 1
ATOM 1458 O O . VAL A 1 181 ? -22.772 -4.424 18.531 1.00 91.75 181 VAL A O 1
ATOM 1461 N N . VAL A 1 182 ? -22.706 -2.946 16.831 1.00 92.31 182 VAL A N 1
ATOM 1462 C CA . VAL A 1 182 ? -21.241 -2.812 16.798 1.00 92.31 182 VAL A CA 1
ATOM 1463 C C . VAL A 1 182 ? -20.704 -2.334 18.148 1.00 92.31 182 VAL A C 1
ATOM 1465 O O . VAL A 1 182 ? -19.752 -2.913 18.668 1.00 92.31 182 VAL A O 1
ATOM 1468 N N . THR A 1 183 ? -21.332 -1.329 18.767 1.00 93.06 183 THR A N 1
ATOM 1469 C CA . THR A 1 183 ? -20.890 -0.801 20.070 1.00 93.06 183 THR A CA 1
ATOM 1470 C C . THR A 1 183 ? -21.043 -1.845 21.171 1.00 93.06 183 THR A C 1
ATOM 1472 O O . THR A 1 183 ? -20.139 -1.994 21.998 1.00 93.06 183 THR A O 1
ATOM 1475 N N . LYS A 1 184 ? -22.149 -2.601 21.186 1.00 92.19 184 LYS A N 1
ATOM 1476 C CA . LYS A 1 184 ? -22.368 -3.682 22.160 1.00 92.19 184 LYS A CA 1
ATOM 1477 C C . LYS A 1 184 ? -21.357 -4.809 21.994 1.00 92.19 184 LYS A C 1
ATOM 1479 O O . LYS A 1 184 ? -20.762 -5.230 22.985 1.00 92.19 184 LYS A O 1
ATOM 1484 N N . GLU A 1 185 ? -21.145 -5.278 20.768 1.00 93.12 185 GLU A N 1
ATOM 1485 C CA . GLU A 1 185 ? -20.220 -6.376 20.492 1.00 93.12 185 GLU A CA 1
ATOM 1486 C C . GLU A 1 185 ? -18.777 -5.983 20.826 1.00 93.12 185 GLU A C 1
ATOM 1488 O O . GLU A 1 185 ? -18.096 -6.705 21.558 1.00 93.12 185 GLU A O 1
ATOM 1493 N N . PHE A 1 186 ? -18.339 -4.803 20.380 1.00 92.94 186 PHE A N 1
ATOM 1494 C CA . PHE A 1 186 ? -16.999 -4.297 20.665 1.00 92.94 186 PHE A CA 1
ATOM 1495 C C . PHE A 1 186 ? -16.775 -4.121 22.173 1.00 92.94 186 PHE A C 1
ATOM 1497 O O . PHE A 1 186 ? -15.776 -4.596 22.710 1.00 92.94 186 PHE A O 1
ATOM 1504 N N . THR A 1 187 ? -17.734 -3.512 22.883 1.00 91.81 187 THR A N 1
ATOM 1505 C CA . THR A 1 187 ? -17.652 -3.316 24.343 1.00 91.81 187 THR A CA 1
ATOM 1506 C C . THR A 1 187 ? -17.630 -4.652 25.091 1.00 91.81 187 THR A C 1
ATOM 1508 O O . THR A 1 187 ? -16.874 -4.813 26.047 1.00 91.81 187 THR A O 1
ATOM 1511 N N . SER A 1 188 ? -18.424 -5.635 24.654 1.00 91.44 188 SER A N 1
ATOM 1512 C CA . SER A 1 188 ? -18.441 -6.973 25.255 1.00 91.44 188 SER A CA 1
ATOM 1513 C C . SER A 1 188 ? -17.093 -7.680 25.096 1.00 91.44 188 SER A C 1
ATOM 1515 O O . SER A 1 188 ? -16.546 -8.188 26.079 1.00 91.44 188 SER A O 1
ATOM 1517 N N . LYS A 1 189 ? -16.516 -7.650 23.886 1.00 91.56 189 LYS A N 1
ATOM 1518 C CA . LYS A 1 189 ? -15.177 -8.195 23.620 1.00 91.56 189 LYS A CA 1
ATOM 1519 C C . LYS A 1 189 ? -14.118 -7.478 24.456 1.00 91.56 189 LYS A C 1
ATOM 1521 O O . LYS A 1 189 ? -13.302 -8.150 25.081 1.00 91.56 189 LYS A O 1
ATOM 1526 N N . PHE A 1 190 ? -14.169 -6.147 24.538 1.00 90.94 190 PHE A N 1
ATOM 1527 C CA . PHE A 1 190 ? -13.247 -5.339 25.346 1.00 90.94 190 PHE A CA 1
ATOM 1528 C C . PHE A 1 190 ? -13.286 -5.730 26.824 1.00 90.94 190 PHE A C 1
ATOM 1530 O O . PHE A 1 190 ? -12.256 -6.048 27.417 1.00 90.94 190 PHE A O 1
ATOM 1537 N N . ASN A 1 191 ? -14.481 -5.807 27.407 1.00 89.94 191 ASN A N 1
ATOM 1538 C CA . ASN A 1 191 ? -14.625 -6.158 28.816 1.00 89.94 191 ASN A CA 1
ATOM 1539 C C . ASN A 1 191 ? -14.172 -7.590 29.109 1.00 89.94 191 ASN A C 1
ATOM 1541 O O . ASN A 1 191 ? -13.534 -7.829 30.135 1.00 89.94 191 ASN A O 1
ATOM 1545 N N . LYS A 1 192 ? -14.434 -8.527 28.189 1.00 89.75 192 LYS A N 1
ATOM 1546 C CA . LYS A 1 192 ? -13.948 -9.907 28.287 1.00 89.75 192 LYS A CA 1
ATOM 1547 C C . LYS A 1 192 ? -12.422 -9.991 28.191 1.00 89.75 192 LYS A C 1
ATOM 1549 O O . LYS A 1 192 ? -11.819 -10.735 28.956 1.00 89.75 192 LYS A O 1
ATOM 1554 N N . ALA A 1 193 ? -11.802 -9.236 27.285 1.00 87.00 193 ALA A N 1
ATOM 1555 C CA . ALA A 1 193 ? -10.354 -9.251 27.075 1.00 87.00 193 ALA A CA 1
ATOM 1556 C C . ALA A 1 193 ? -9.569 -8.696 28.276 1.00 87.00 193 ALA A C 1
ATOM 1558 O O . ALA A 1 193 ? -8.470 -9.171 28.555 1.00 87.00 193 ALA A O 1
ATOM 1559 N N . TYR A 1 194 ? -10.141 -7.733 29.006 1.00 86.69 194 TYR A N 1
ATOM 1560 C CA . TYR A 1 194 ? -9.481 -7.060 30.133 1.00 86.69 194 TYR A CA 1
ATOM 1561 C C . TYR A 1 194 ? -10.103 -7.363 31.505 1.00 86.69 194 TYR A C 1
ATOM 1563 O O . TYR A 1 194 ? -9.774 -6.702 32.487 1.00 86.69 194 TYR A O 1
ATOM 1571 N N . ASN A 1 195 ? -10.981 -8.369 31.601 1.00 84.69 195 ASN A N 1
ATOM 1572 C CA . ASN A 1 195 ? -11.668 -8.770 32.840 1.00 84.69 195 ASN A CA 1
ATOM 1573 C C . ASN A 1 195 ? -12.366 -7.605 33.573 1.00 84.69 195 ASN A C 1
ATOM 1575 O O . ASN A 1 195 ? -12.421 -7.556 34.805 1.00 84.69 195 ASN A O 1
ATOM 1579 N N . MET A 1 196 ? -12.914 -6.658 32.812 1.00 77.44 196 MET A N 1
ATOM 1580 C CA . MET A 1 196 ? -13.655 -5.523 33.355 1.00 77.44 196 MET A CA 1
ATOM 1581 C C . MET A 1 196 ? -15.059 -6.000 33.742 1.00 77.44 196 MET A C 1
ATOM 1583 O O . MET A 1 196 ? -15.795 -6.534 32.910 1.00 77.44 196 MET A O 1
ATOM 1587 N N . ARG A 1 197 ? -15.448 -5.827 35.011 1.00 61.75 197 ARG A N 1
ATOM 1588 C CA . ARG A 1 197 ? -16.814 -6.137 35.458 1.00 61.75 197 ARG A CA 1
ATOM 1589 C C . ARG A 1 197 ? -17.797 -5.175 34.789 1.00 61.75 197 ARG A C 1
ATOM 1591 O O . ARG A 1 197 ? -17.646 -3.962 34.902 1.00 61.75 197 ARG A O 1
ATOM 1598 N N . MET A 1 198 ? -18.811 -5.725 34.121 1.00 52.88 198 MET A N 1
ATOM 1599 C CA . MET A 1 198 ? -19.979 -4.963 33.683 1.00 52.88 198 MET A CA 1
ATOM 1600 C C . MET A 1 198 ? -20.702 -4.480 34.944 1.00 52.88 198 MET A C 1
ATOM 1602 O O . MET A 1 198 ? -21.257 -5.294 35.677 1.00 52.88 198 MET A O 1
ATOM 1606 N N . HIS A 1 199 ? -20.647 -3.182 35.235 1.00 48.84 199 HIS A N 1
ATOM 1607 C CA . HIS A 1 199 ? -21.657 -2.580 36.095 1.00 48.84 199 HIS A CA 1
ATOM 1608 C C . HIS A 1 199 ? -22.899 -2.396 35.222 1.00 48.84 199 HIS A C 1
ATOM 1610 O O . HIS A 1 199 ? -22.905 -1.538 34.339 1.00 48.84 199 HIS A O 1
ATOM 1616 N N . GLU A 1 200 ? -23.859 -3.305 35.400 1.00 34.22 200 GLU A N 1
ATOM 1617 C CA . GLU A 1 200 ? -25.235 -3.164 34.911 1.00 34.22 200 GLU A CA 1
ATOM 1618 C C . GLU A 1 200 ? -25.921 -1.946 35.539 1.00 34.22 200 GLU A C 1
ATOM 1620 O O . GLU A 1 200 ? -25.673 -1.679 36.741 1.00 34.22 200 GLU A O 1
#

Organism: Diploptera punctata (NCBI:txid6984)

Secondary structure (DSSP, 8-state):
-HHHHHHHHHHHHHHHHHHHHHHHHHHH-SS-B-TTT--B-PPPS---TTS--THHHHHHHHHHHHS---SSB-HHHHHTT--TTS---TT-GGGB-TTS---TT-S------TT----HHHHHHHHH--HHHHHHHS-PPTTHHHHHHHHHHHHHHHHHHHHHHSS-TTTTHHHHHHHHHHHHHHHHHHHHHTT-----

Foldseek 3Di:
DQVVVQVVLCVVVLVVLVVVLVVCCVPVNDQQADLPPRDGDDPPPPPPVPPDPPPVVVVVVVCVVPDDDARFFHPVLVVVVDGSVRCDDPPDVVRGRNSRDPPVPPRPHDDDPVVDPDPVLLVVCLVPLALVCCCVVVVADVPSSLVVLVVVLVVLVVVLVVVVPDDDCPVCVVVNVVSVVSSVSSVVSSCVNVVPDDPD

Sequence (200 aa):
LLQEYNEQVRYIFQNYFRSVGVHCKNSMGDDKTLPLSKIKFVPKKTYNLQLADCDTSFLETNISNNCEPRTVCSSFAALSGHTDEQQYSHQSSSNIRHDIFTDVKIVPLVELDDKIQYNGYAWDFYNHGISTAIQKDNCLSNGDDFNKLLDFTNVLKCIQTSLSKLKPLHVYGDILKTFDVVTKEFTSKFNKAYNMRMHE

=== Feature glossary ===
Feature key, reading from the visual/contextual features back to the raw sequence:

Rendered structure images. Structure images are PyMOL renders from six orthogonal camera directions. Cartoon representation draws helices as coils and strands as arrows; sticks shows the backbone as bonds; surface shows the solvent-excluded envelope. Rainbow coloring maps sequence position to hue (blue→red, N→C); chain coloring assigns a distinct color per polypeptide.

Contact-map, Ramachandran, and PAE plots. Three diagnostic plots accompany the record. The Cα contact map visualizes the tertiary structure as a 2D adjacency matrix (8 Å cutoff, sequence-local contacts suppressed). The Ramachandran plot shows the distribution of backbone (φ, ψ) torsions, with points in the α and β basins reflecting secondary structure content. The PAE plot shows AlphaFold's inter-residue confidence as a color matrix.

InterPro / GO / CATH / organism. The annotation block draws on four external resources. InterPro: which protein families and domains the sequence belongs to. GO: standardized terms for what the protein does, what process it participates in, and where in the cell it acts. CATH: which structural fold it has in the CATH hierarchy. Organism: the species of origin.

Nearest PDB structures. Structural nearest neighbors (via Foldseek easy-search vs the PDB). Reported per hit: target PDB id, E-value, and alignment TM-score. A TM-score above ~0.5 is the conventional threshold for 'same fold'.

Predicted aligned error. Predicted aligned error is AlphaFold's pairwise confidence. Unlike pLDDT (per-residue), PAE is per-residue-pair and captures whether two parts of the structure are correctly placed relative to each other. Units are ångströms of expected positional error.

Solvent-accessible surface area. SASA measures how much of the protein is reachable by solvent. It is computed by rolling a water-sized probe over the atomic surface and summing the exposed area (Å²). Per-residue SASA distinguishes core (buried, low SASA) from surface (exposed, high SASA) residues; total SASA is a whole-molecule size measure.

B-factor. Crystallographic B-factors measure how much each atom's electron density is smeared out, in Å². They rise in mobile loops and surface residues and fall in the buried interior. In AlphaFold models this column is repurposed to hold pLDDT instead.

pLDDT. For AlphaFold models, the B-factor field carries pLDDT — the model's own estimate of local accuracy on a 0–100 scale. Regions with pLDDT<50 should be treated as essentially unmodeled; they often correspond to intrinsically disordered segments.

Backbone torsions (φ/ψ). φ (phi) and ψ (psi) are the two rotatable backbone dihedrals per residue: φ is the C(i-1)–N–Cα–C torsion, ψ is the N–Cα–C–N(i+1) torsion, both in degrees on (−180°, 180°]. α-helical residues cluster near (−60°, −45°); β-strand residues near (−120°, +130°). A Ramachandran plot is simply a scatter of (φ, ψ) for every residue.

Radius of gyration, Cα contacts, bounding box. Radius of gyration (Rg) is the root-mean-square distance of Cα atoms from their centroid — a single number for overall size and compactness. A globular domain of N residues has Rg ≈ 2.2·N^0.38 Å; an extended or disordered chain has a much larger Rg. The Cα contact count is the number of residue pairs whose Cα atoms are within 8 Å and are more than four positions apart in sequence — a standard proxy for tertiary packing density. The bounding box is the smallest axis-aligned box enclosing all Cα atoms.

Secondary structure (3-state, P-SEA). Three-state secondary structure (P-SEA) collapses the eight DSSP classes into helix (a), strand (b), and coil (c). P-SEA assigns these from Cα geometry alone — distances and angles — without requiring backbone oxygens, so it works on any Cα trace.

Secondary structure (8-state, DSSP). Secondary structure is the local, repeating backbone conformation. DSSP classifies it into eight states by reading the hydrogen-bond network: three helix types (H, G, I), two β types (E, B), two non-regular types (T, S), and unstructured coil (-).

Foldseek 3Di. The Foldseek 3Di string encodes local tertiary geometry as a 20-letter alphabet — one character per residue — derived from the relative positions of nearby Cα atoms. Unlike the amino-acid sequence, 3Di is a direct function of the 3D structure, so two proteins with the same fold have similar 3Di strings even at low sequence identity.

mmCIF coordinates. Structure coordinates are given as an mmCIF _atom_site loop: one row per atom with element, residue name, chain id, sequence number, and x/y/z position in Å. Only the four main-chain atoms per residue are included here; side chains are omitted to keep the record compact.

Sequence. This is the polypeptide sequence — one letter per residue, N-terminus first. Length ranges from a few dozen residues for small domains to over a thousand for large multi-domain proteins.